Protein AF-A0A397WBB1-F1 (afdb_monomer_lite)

Organism: NCBI:txid44941

pLDDT: mean 72.16, std 17.57, range [32.53, 93.38]

Sequence (222 aa):
MFNESMTILRDIKNLVTQELIPDDKKSIFTGSSGMNSFNDNVEGTLTLENPNELLSTLKMILCFLKYTSGGDYNMLITEYITQWMKLSVLKENNSSYKLLLKAGLQLKHVVALYELIEEQVADVVNNYIPTKKLFAEKSPLSTFLVDNDSLECWPDNVSKEIIIDKFPKSLYISHAFATYKLIKKKIEKIQTAKQEVQNKKIKASQPTKKIKRHLNLNLNKT

Foldseek 3Di:
DPPVVVVLLVQLVVQAAADAQDPVLVCLAPDPPDDDDDDDPDD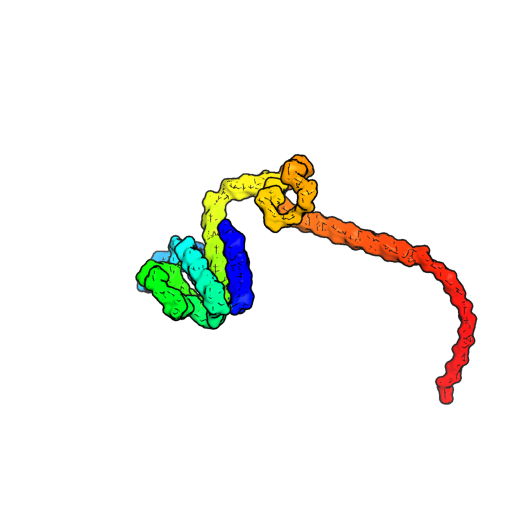DSLHCPDLPLLLVVLVVLSVVCSVVSHDHQQAQSLNCCVPRVVDCVCVVDNSNSVSSVVSRHGNNHSSNVNVSSVVVVVVVVVVVPPPVVVVQQLFAVLVVVLPDPVVPPDPPPDDSVNSVVVPDRNHGPVCVVVVVVVVVVVVVVVVVVVVVVVVVVVVVPDDDDDDDDDDDDDDDDD

Radius of gyration: 30.46 Å; chains: 1; bounding box: 74×97×62 Å

Secondary structure (DSSP, 8-state):
-HHHHHHHHHHHHHHS---PPPHHHHHHHH-----------SS-----S-HHHHHHHHHHHHHHHHHTT---TTSBHHHHIIIII--HHHHTT-HHHHHHHHHT-BGGGHHHHHHHHHHHHHHHHHHH-HHHHHHHHTSBHHHHHHH-GGG--S-TTS-HHHHHHHS-TT-BGGGHHHHHHHHH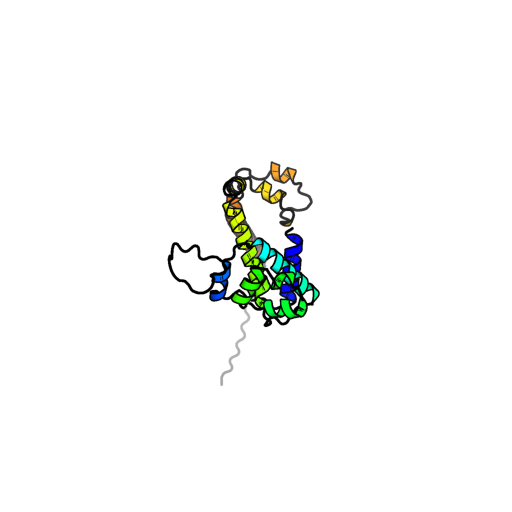HHHHHHHHHHHHHHHHHHHTS-----------------

Structure (mmCIF, N/CA/C/O backbone):
data_AF-A0A397WBB1-F1
#
_entry.id   AF-A0A397WBB1-F1
#
loop_
_atom_site.group_PDB
_atom_site.id
_atom_site.type_symbol
_atom_site.label_atom_id
_atom_site.label_alt_id
_atom_site.label_comp_id
_atom_site.label_asym_id
_atom_site.label_entity_id
_atom_site.label_seq_id
_atom_site.pdbx_PDB_ins_code
_atom_site.Cartn_x
_atom_site.Cartn_y
_atom_site.Cartn_z
_atom_site.occupancy
_atom_site.B_iso_or_equiv
_atom_site.auth_seq_id
_atom_site.auth_comp_id
_atom_site.auth_asym_id
_atom_site.auth_atom_id
_atom_site.pdbx_PDB_model_num
ATOM 1 N N . MET A 1 1 ? 11.937 0.917 4.920 1.00 39.09 1 MET A N 1
ATOM 2 C CA . MET A 1 1 ? 10.677 1.545 5.382 1.00 39.09 1 MET A CA 1
ATOM 3 C C . MET A 1 1 ? 9.412 0.863 4.855 1.00 39.09 1 MET A C 1
ATOM 5 O O . MET A 1 1 ? 8.437 0.862 5.585 1.00 39.09 1 MET A O 1
ATOM 9 N N . PHE A 1 2 ? 9.408 0.248 3.663 1.00 39.84 2 PHE A N 1
ATOM 10 C CA . PHE A 1 2 ? 8.199 -0.361 3.069 1.00 39.84 2 PHE A CA 1
ATOM 11 C C . PHE A 1 2 ? 7.791 -1.747 3.616 1.00 39.84 2 PHE A C 1
ATOM 13 O O . PHE A 1 2 ? 6.657 -2.170 3.419 1.00 39.84 2 PHE A O 1
ATOM 20 N N . ASN A 1 3 ? 8.684 -2.471 4.303 1.00 42.00 3 ASN A N 1
ATOM 21 C CA . ASN A 1 3 ? 8.380 -3.838 4.751 1.00 42.00 3 ASN A CA 1
ATOM 22 C C . ASN A 1 3 ? 7.409 -3.872 5.950 1.00 42.00 3 ASN A C 1
ATOM 24 O O . ASN A 1 3 ? 6.543 -4.739 6.028 1.00 42.00 3 ASN A O 1
ATOM 28 N N . GLU A 1 4 ? 7.496 -2.899 6.864 1.00 49.19 4 GLU A N 1
ATOM 29 C CA . GLU A 1 4 ? 6.597 -2.846 8.025 1.00 49.19 4 GLU A CA 1
ATOM 30 C C . GLU A 1 4 ? 5.176 -2.397 7.649 1.00 49.19 4 GLU A C 1
ATOM 32 O O . GLU A 1 4 ? 4.213 -2.948 8.184 1.00 49.19 4 GLU A O 1
ATOM 37 N N . SER A 1 5 ? 5.019 -1.492 6.670 1.00 56.72 5 SER A N 1
ATOM 38 C CA . SER A 1 5 ? 3.698 -1.034 6.204 1.00 56.72 5 SER A CA 1
ATOM 39 C C . SER A 1 5 ? 2.906 -2.137 5.484 1.00 56.72 5 SER A C 1
ATOM 41 O O . SER A 1 5 ? 1.703 -2.273 5.693 1.00 56.72 5 SER A O 1
ATOM 43 N N . MET A 1 6 ? 3.565 -2.996 4.701 1.00 58.19 6 MET A N 1
ATOM 44 C CA . MET A 1 6 ? 2.901 -4.119 4.020 1.00 58.19 6 MET A CA 1
ATOM 45 C C . MET A 1 6 ? 2.334 -5.150 5.006 1.00 58.19 6 MET A C 1
ATOM 47 O O . MET A 1 6 ? 1.244 -5.685 4.792 1.00 58.19 6 MET A O 1
ATOM 51 N N . THR A 1 7 ? 3.045 -5.411 6.109 1.00 69.50 7 THR A N 1
ATOM 52 C CA . THR A 1 7 ? 2.580 -6.360 7.135 1.00 69.50 7 THR A CA 1
ATOM 53 C C . THR A 1 7 ? 1.406 -5.803 7.933 1.00 69.50 7 THR A C 1
ATOM 55 O O . THR A 1 7 ? 0.384 -6.474 8.049 1.00 69.50 7 THR A O 1
ATOM 58 N N . ILE A 1 8 ? 1.490 -4.554 8.402 1.00 76.06 8 ILE A N 1
ATOM 59 C CA . ILE A 1 8 ? 0.422 -3.940 9.198 1.00 76.06 8 ILE A CA 1
ATOM 60 C C . ILE A 1 8 ? -0.870 -3.746 8.397 1.00 76.06 8 ILE A C 1
ATOM 62 O O . ILE A 1 8 ? -1.947 -4.015 8.921 1.00 76.06 8 ILE A O 1
ATOM 66 N N . LEU A 1 9 ? -0.785 -3.358 7.119 1.00 79.31 9 LEU A N 1
ATOM 67 C CA . LEU A 1 9 ? -1.970 -3.221 6.269 1.00 79.31 9 LEU A CA 1
ATOM 68 C C . LEU A 1 9 ? -2.628 -4.575 6.003 1.00 79.31 9 LEU A C 1
ATOM 70 O O . LEU A 1 9 ? -3.853 -4.668 6.030 1.00 79.31 9 LEU A O 1
ATOM 74 N N . ARG A 1 10 ? -1.836 -5.632 5.780 1.00 78.44 10 ARG A N 1
ATOM 75 C CA . ARG A 1 10 ? -2.364 -6.992 5.611 1.00 78.44 10 ARG A CA 1
ATOM 76 C C . ARG A 1 10 ? -3.058 -7.479 6.879 1.00 78.44 10 ARG A C 1
ATOM 78 O O . ARG A 1 10 ? -4.154 -8.021 6.793 1.00 78.44 10 ARG A O 1
ATOM 85 N N . ASP A 1 11 ? -2.443 -7.257 8.035 1.00 80.44 11 ASP A N 1
ATOM 86 C CA . ASP A 1 11 ? -3.013 -7.644 9.324 1.00 80.44 11 ASP A CA 1
ATOM 87 C C . ASP A 1 11 ? -4.341 -6.912 9.569 1.00 80.44 11 ASP A C 1
ATOM 89 O O . ASP A 1 11 ? -5.333 -7.538 9.923 1.00 80.44 11 ASP A O 1
ATOM 93 N N . ILE A 1 12 ? -4.412 -5.610 9.279 1.00 80.94 12 ILE A N 1
ATOM 94 C CA . ILE A 1 12 ? -5.645 -4.823 9.432 1.00 80.94 12 ILE A CA 1
ATOM 95 C C . ILE A 1 12 ? -6.726 -5.251 8.437 1.00 80.94 12 ILE A C 1
ATOM 97 O O . ILE A 1 12 ? -7.880 -5.368 8.836 1.00 80.94 12 ILE A O 1
ATOM 101 N N . LYS A 1 13 ? -6.372 -5.550 7.177 1.00 82.00 13 LYS A N 1
ATOM 102 C CA . LYS A 1 13 ? -7.312 -6.100 6.179 1.00 82.00 13 LYS A CA 1
ATOM 103 C C . LYS A 1 13 ? -7.932 -7.427 6.641 1.00 82.00 13 LYS A C 1
ATOM 105 O O . LYS A 1 13 ? -9.058 -7.724 6.258 1.00 82.00 13 LYS A O 1
ATOM 110 N N . ASN A 1 14 ? -7.226 -8.196 7.473 1.00 81.38 14 ASN A N 1
ATOM 111 C CA . ASN A 1 14 ? -7.751 -9.421 8.079 1.00 81.38 14 ASN A CA 1
ATOM 112 C C . ASN A 1 14 ? -8.598 -9.160 9.340 1.00 81.38 14 ASN A C 1
ATOM 114 O O . ASN A 1 14 ? -9.453 -9.979 9.663 1.00 81.38 14 ASN A O 1
ATOM 118 N N . LEU A 1 15 ? -8.357 -8.057 10.058 1.00 81.38 15 LEU A N 1
ATOM 119 C CA . LEU A 1 15 ? -9.046 -7.709 11.310 1.00 81.38 15 LEU A CA 1
ATOM 120 C C . LEU A 1 15 ? -10.340 -6.910 11.091 1.00 81.38 15 LEU A C 1
ATOM 122 O O . LEU A 1 15 ? -11.294 -7.067 11.845 1.00 81.38 15 LEU A O 1
ATOM 126 N N . VAL A 1 16 ? -10.374 -6.033 10.085 1.00 80.12 16 VAL A N 1
ATOM 127 C CA . VAL A 1 16 ? -11.476 -5.096 9.824 1.00 80.12 16 VAL A CA 1
ATOM 128 C C . VAL A 1 16 ? -11.767 -5.078 8.327 1.00 80.12 16 VAL A C 1
ATOM 130 O O . VAL A 1 16 ? -10.883 -4.740 7.539 1.00 80.12 16 VAL A O 1
ATOM 133 N N . THR A 1 17 ? -13.009 -5.371 7.930 1.00 83.88 17 THR A N 1
ATOM 134 C CA . THR A 1 17 ? -13.447 -5.297 6.526 1.00 83.88 17 THR A CA 1
ATOM 135 C C . THR A 1 17 ? -13.161 -3.912 5.952 1.00 83.88 17 THR A C 1
ATOM 137 O O . THR A 1 17 ? -13.637 -2.912 6.490 1.00 83.88 17 THR A O 1
ATOM 140 N N . GLN A 1 18 ? -12.374 -3.856 4.875 1.00 86.75 18 GLN A N 1
ATOM 141 C CA . GLN A 1 18 ? -12.002 -2.602 4.220 1.00 86.75 18 GLN A CA 1
ATOM 142 C C . GLN A 1 18 ? -12.847 -2.346 2.968 1.00 86.75 18 GLN A C 1
ATOM 144 O O . GLN A 1 18 ? -13.086 -3.253 2.172 1.00 86.75 18 GLN A O 1
ATOM 149 N N . GLU A 1 19 ? -13.241 -1.092 2.776 1.00 85.00 19 GLU A N 1
ATOM 150 C CA . GLU A 1 19 ? -13.989 -0.572 1.634 1.00 85.00 19 GLU A CA 1
ATOM 151 C C . GLU A 1 19 ? -13.259 0.631 1.019 1.00 85.00 19 GLU A C 1
ATOM 153 O O . GLU A 1 19 ? -12.474 1.326 1.671 1.00 85.00 19 GLU A O 1
ATOM 158 N N . LEU A 1 20 ? -13.526 0.888 -0.263 1.00 84.44 20 LEU A N 1
ATOM 159 C CA . LEU A 1 20 ? -13.008 2.068 -0.951 1.00 84.44 20 LEU A CA 1
ATOM 160 C C . LEU A 1 20 ? -13.642 3.343 -0.386 1.00 84.44 20 LEU A C 1
ATOM 162 O O . LEU A 1 20 ? -14.802 3.350 0.018 1.00 84.44 20 LEU A O 1
ATOM 166 N N . ILE A 1 21 ? -12.892 4.444 -0.411 1.00 84.75 21 ILE A N 1
ATOM 167 C CA . ILE A 1 21 ? -13.423 5.756 -0.029 1.00 84.75 21 ILE A CA 1
ATOM 168 C C . ILE A 1 21 ? -14.512 6.171 -1.036 1.00 84.75 21 ILE A C 1
ATOM 170 O O . ILE A 1 21 ? -14.258 6.097 -2.243 1.00 84.75 21 ILE A O 1
ATOM 174 N N . PRO A 1 22 ? -15.680 6.648 -0.574 1.00 83.94 22 PRO A N 1
ATOM 175 C CA . PRO A 1 22 ? -16.689 7.260 -1.434 1.00 83.94 22 PRO A CA 1
ATOM 176 C C . PRO A 1 22 ? -16.136 8.460 -2.223 1.00 83.94 22 PRO A C 1
ATOM 178 O O . PRO A 1 22 ? -15.365 9.262 -1.688 1.00 83.94 22 PRO A O 1
ATOM 181 N N . ASP A 1 23 ? -16.506 8.594 -3.498 1.00 77.25 23 ASP A N 1
ATOM 182 C CA . ASP A 1 23 ? -15.923 9.606 -4.394 1.00 77.25 23 ASP A CA 1
ATOM 183 C C . ASP A 1 23 ? -16.228 11.049 -3.958 1.00 77.25 23 ASP A C 1
ATOM 185 O O . ASP A 1 23 ? -15.385 11.934 -4.112 1.00 77.25 23 ASP A O 1
ATOM 189 N N . ASP A 1 24 ? -17.377 11.275 -3.318 1.00 77.69 24 ASP A N 1
ATOM 190 C CA . ASP A 1 24 ? -17.755 12.549 -2.700 1.00 77.69 24 ASP A CA 1
ATOM 191 C C . ASP A 1 24 ? -16.756 12.982 -1.613 1.00 77.69 24 ASP A C 1
ATOM 193 O O . ASP A 1 24 ? -16.418 14.164 -1.509 1.00 77.69 24 ASP A O 1
ATOM 197 N N . LYS A 1 25 ? -16.200 12.021 -0.865 1.00 82.25 25 LYS A N 1
ATOM 198 C CA . LYS A 1 25 ? -15.253 12.264 0.236 1.00 82.25 25 LYS A CA 1
ATOM 199 C C . LYS A 1 25 ? -13.797 12.340 -0.215 1.00 82.25 25 LYS A C 1
ATOM 201 O O . LYS A 1 25 ? -12.990 12.979 0.459 1.00 82.25 25 LYS A O 1
ATOM 206 N N . LYS A 1 26 ? -13.441 11.725 -1.349 1.00 77.38 26 LYS A N 1
ATOM 207 C CA . LYS A 1 26 ? -12.075 11.782 -1.909 1.00 77.38 26 LYS A CA 1
ATOM 208 C C . LYS A 1 26 ? -11.649 13.201 -2.272 1.00 77.38 26 LYS A C 1
ATOM 210 O O . LYS A 1 26 ? -10.489 13.550 -2.068 1.00 77.38 26 LYS A O 1
ATOM 215 N N . SER A 1 27 ? -12.592 14.019 -2.741 1.00 74.31 27 SER A N 1
ATOM 216 C CA . SER A 1 27 ? -12.362 15.410 -3.161 1.00 74.31 27 SER A CA 1
ATOM 217 C C . SER A 1 27 ? -11.683 16.280 -2.089 1.00 74.31 27 SER A C 1
ATOM 219 O O . SER A 1 27 ? -10.929 17.196 -2.417 1.00 74.31 27 SER A O 1
ATOM 221 N N . ILE A 1 28 ? -11.896 15.951 -0.809 1.00 77.62 28 ILE A N 1
ATOM 222 C CA . ILE A 1 28 ? -11.298 16.627 0.351 1.00 77.62 28 ILE A CA 1
ATOM 223 C C . ILE A 1 28 ? -9.781 16.380 0.423 1.00 77.62 28 ILE A C 1
ATOM 225 O O . ILE A 1 28 ? -9.032 17.252 0.856 1.00 77.62 28 ILE A O 1
ATOM 229 N N . PHE A 1 29 ? -9.319 15.207 -0.019 1.00 75.69 29 PHE A N 1
ATOM 230 C CA . PHE A 1 29 ? -7.928 14.759 0.108 1.00 75.69 29 PHE A CA 1
ATOM 231 C C . PHE A 1 29 ? -7.122 14.890 -1.187 1.00 75.69 29 PHE A C 1
ATOM 233 O O . PHE A 1 29 ? -5.894 14.954 -1.143 1.00 75.69 29 PHE A O 1
ATOM 240 N N . THR A 1 30 ? -7.787 14.936 -2.344 1.00 67.44 30 THR A N 1
ATOM 241 C CA . THR A 1 30 ? -7.098 14.985 -3.640 1.00 67.44 30 THR A CA 1
ATOM 242 C C . THR A 1 30 ? -6.711 16.391 -4.085 1.00 67.44 30 THR A C 1
ATOM 244 O O . THR A 1 30 ? -5.916 16.515 -5.006 1.00 67.44 30 THR A O 1
ATOM 247 N N . GLY A 1 31 ? -7.215 17.437 -3.416 1.00 58.72 31 GLY A N 1
ATOM 248 C CA . GLY A 1 31 ? -6.952 18.831 -3.764 1.00 58.72 31 GLY A CA 1
ATOM 249 C C . GLY A 1 31 ? -7.527 19.174 -5.137 1.00 58.72 31 GLY A C 1
ATOM 250 O O . GLY A 1 31 ? -6.986 18.796 -6.172 1.00 58.72 31 GLY A O 1
ATOM 251 N N . SER A 1 32 ? -8.622 19.930 -5.183 1.00 47.09 32 SER A N 1
ATOM 252 C CA . SER A 1 32 ? -9.002 20.572 -6.443 1.00 47.09 32 SER A CA 1
ATOM 253 C C . SER A 1 32 ? -7.926 21.598 -6.799 1.00 47.09 32 SER A C 1
ATOM 255 O O . SER A 1 32 ? -7.965 22.735 -6.339 1.00 47.09 32 SER A O 1
ATOM 257 N N . SER A 1 33 ? -6.962 21.201 -7.632 1.00 42.09 33 SER A N 1
ATOM 258 C CA . SER A 1 33 ? -6.224 22.124 -8.491 1.00 42.09 33 SER A CA 1
ATOM 259 C C . SER A 1 33 ? -7.207 22.608 -9.563 1.00 42.09 33 SER A C 1
ATOM 261 O O . SER A 1 33 ? -7.236 22.134 -10.694 1.00 42.09 33 SER A O 1
ATOM 263 N N . GLY A 1 34 ? -8.128 23.470 -9.135 1.00 37.25 34 GLY A N 1
ATOM 264 C CA . GLY A 1 34 ? -9.115 24.150 -9.954 1.00 37.25 34 GLY A CA 1
ATOM 265 C C . GLY A 1 34 ? -8.828 25.639 -9.875 1.00 37.25 34 GLY A C 1
ATO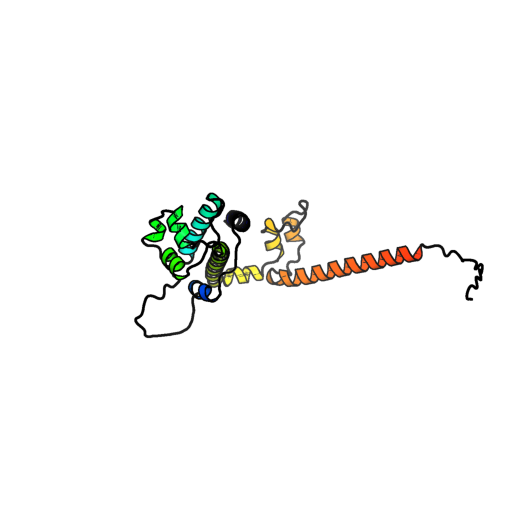M 266 O O . GLY A 1 34 ? -8.949 26.254 -8.822 1.00 37.25 34 GLY A O 1
ATOM 267 N N . MET A 1 35 ? -8.376 26.181 -10.993 1.00 35.28 35 MET A N 1
ATOM 268 C CA . MET A 1 35 ? -8.114 27.589 -11.251 1.00 35.28 35 MET A CA 1
ATOM 269 C C . MET A 1 35 ? -9.218 28.515 -10.693 1.00 35.28 35 MET A C 1
ATOM 271 O O . MET A 1 35 ? -10.387 28.301 -10.979 1.00 35.28 35 MET A O 1
ATOM 275 N N . ASN A 1 36 ? -8.804 29.551 -9.951 1.00 42.22 36 ASN A N 1
ATOM 276 C CA . ASN A 1 36 ? -9.518 30.786 -9.590 1.00 42.22 36 ASN A CA 1
ATOM 277 C C . ASN A 1 36 ? -10.982 30.685 -9.110 1.00 42.22 36 ASN A C 1
ATOM 279 O O . ASN A 1 36 ? -11.899 30.557 -9.914 1.00 42.22 36 ASN A O 1
ATOM 283 N N . SER A 1 37 ? -11.224 31.016 -7.838 1.00 33.81 37 SER A N 1
ATOM 284 C CA . SER A 1 37 ? -12.436 31.762 -7.477 1.00 33.81 37 SER A CA 1
ATOM 285 C C . SER A 1 37 ? -12.124 32.757 -6.362 1.00 33.81 37 SER A C 1
ATOM 287 O O . SER A 1 37 ? -12.011 32.403 -5.191 1.00 33.81 37 SER A O 1
ATOM 289 N N . PHE A 1 38 ? -11.933 34.015 -6.761 1.00 40.97 38 PHE A N 1
ATOM 290 C CA . PHE A 1 38 ? -12.041 35.154 -5.860 1.00 40.97 38 PHE A CA 1
ATOM 291 C C . PHE A 1 38 ? -13.495 35.248 -5.379 1.00 40.97 38 PHE A C 1
ATOM 293 O O . PHE A 1 38 ? -14.413 35.138 -6.189 1.00 40.97 38 PHE A O 1
ATOM 300 N N . ASN A 1 39 ? -13.646 35.514 -4.080 1.00 42.81 39 ASN A N 1
ATOM 301 C CA . ASN A 1 39 ? -14.877 35.798 -3.335 1.00 42.81 39 ASN A CA 1
ATOM 302 C C . ASN A 1 39 ? -15.760 34.581 -3.009 1.00 42.81 39 ASN A C 1
ATOM 304 O O . ASN A 1 39 ? -16.566 34.170 -3.832 1.00 42.81 39 ASN A O 1
ATOM 308 N N . ASP A 1 40 ? -15.684 34.087 -1.767 1.00 32.53 40 ASP A N 1
ATOM 309 C CA . ASP A 1 40 ? -16.796 34.253 -0.818 1.00 32.53 40 ASP A CA 1
ATOM 310 C C . ASP A 1 40 ? -16.343 33.976 0.630 1.00 32.53 40 ASP A C 1
ATOM 312 O O . ASP A 1 40 ? -15.551 33.070 0.897 1.00 32.53 40 ASP A O 1
ATOM 316 N N . ASN A 1 41 ? -16.825 34.784 1.570 1.00 44.06 41 ASN A N 1
ATOM 317 C CA . ASN A 1 41 ? -16.544 34.666 2.999 1.00 44.06 41 ASN A CA 1
ATOM 318 C C . ASN A 1 41 ? -17.493 33.640 3.635 1.00 44.06 41 ASN A C 1
ATOM 320 O O . ASN A 1 41 ? -18.456 34.043 4.278 1.00 44.06 41 ASN A O 1
ATOM 324 N N . VAL A 1 42 ? -17.240 32.332 3.504 1.00 42.19 42 VAL A N 1
ATOM 325 C CA . VAL A 1 42 ? -17.948 31.304 4.295 1.00 42.19 42 VAL A CA 1
ATOM 326 C C . VAL A 1 42 ? -17.024 30.110 4.580 1.00 42.19 42 VAL A C 1
ATOM 328 O O . VAL A 1 42 ? -16.629 29.382 3.679 1.00 42.19 42 VAL A O 1
ATOM 331 N N . GLU A 1 43 ? -16.673 29.949 5.858 1.00 41.22 43 GLU A N 1
ATOM 332 C CA . GLU A 1 43 ? -16.157 28.738 6.520 1.00 41.22 43 GLU A CA 1
ATOM 333 C C . GLU A 1 43 ? -15.088 27.896 5.781 1.00 41.22 43 GLU A C 1
ATOM 335 O O . GLU A 1 43 ? -15.362 26.883 5.143 1.00 41.22 43 GLU A O 1
ATOM 340 N N . GLY A 1 44 ? -13.829 28.310 5.972 1.00 44.47 44 GLY A N 1
ATOM 341 C CA . GLY A 1 44 ? -12.591 27.524 5.878 1.00 44.47 44 GLY A CA 1
ATOM 342 C C . GLY A 1 44 ? -12.607 26.261 5.011 1.00 44.47 44 GLY A C 1
ATOM 343 O O . GLY A 1 44 ? -12.834 25.143 5.490 1.00 44.47 44 GLY A O 1
ATOM 344 N N . THR A 1 45 ? -12.224 26.401 3.746 1.00 47.06 45 THR A N 1
ATOM 345 C CA . THR A 1 45 ? -11.759 25.286 2.918 1.00 47.06 45 THR A CA 1
ATOM 346 C C . THR A 1 45 ? -10.496 24.694 3.557 1.00 47.06 45 THR A C 1
ATOM 348 O O . THR A 1 45 ? -9.390 25.153 3.310 1.00 47.06 45 THR A O 1
ATOM 351 N N . LEU A 1 46 ? -10.656 23.695 4.435 1.00 55.53 46 LEU A N 1
ATOM 352 C CA . LEU A 1 46 ? -9.540 22.915 4.981 1.00 55.53 46 LEU A CA 1
ATOM 353 C C . LEU A 1 46 ? -8.890 22.140 3.830 1.00 55.53 46 LEU A C 1
ATOM 355 O O . LEU A 1 46 ? -9.425 21.127 3.380 1.00 55.53 46 LEU A O 1
ATOM 359 N N . THR A 1 47 ? -7.782 22.661 3.321 1.00 58.06 47 THR A N 1
ATOM 360 C CA . THR A 1 47 ? -6.933 22.027 2.317 1.00 58.06 47 THR A CA 1
ATOM 361 C C . THR A 1 47 ? -5.963 21.059 2.997 1.00 58.06 47 THR A C 1
ATOM 363 O O . THR A 1 47 ? -5.612 21.210 4.170 1.00 58.06 47 THR A O 1
ATOM 366 N N . LEU A 1 48 ? -5.526 20.029 2.270 1.00 68.12 48 LEU A N 1
ATOM 367 C CA . LEU A 1 48 ? -4.466 19.127 2.721 1.00 68.12 48 LEU A CA 1
ATOM 368 C C . LEU A 1 48 ? -3.110 19.845 2.610 1.00 68.12 48 LEU A C 1
ATOM 370 O O . LEU A 1 48 ? -2.367 19.642 1.656 1.00 68.12 48 LEU A O 1
ATOM 374 N N . GLU A 1 49 ? -2.805 20.725 3.563 1.00 65.56 49 GLU A N 1
ATOM 375 C CA . GLU A 1 49 ? -1.567 21.521 3.546 1.00 65.56 49 GLU A CA 1
ATOM 376 C C . GLU A 1 49 ? -0.321 20.674 3.845 1.00 65.56 49 GLU A C 1
ATOM 378 O O . GLU A 1 49 ? 0.766 20.964 3.348 1.00 65.56 49 GLU A O 1
ATOM 383 N N . ASN A 1 50 ? -0.475 19.601 4.631 1.00 74.31 50 ASN A N 1
ATOM 384 C CA . ASN A 1 50 ? 0.628 18.736 5.038 1.00 74.31 50 ASN A CA 1
ATOM 385 C C . ASN A 1 50 ? 0.251 17.241 4.980 1.00 74.31 50 ASN A C 1
ATOM 387 O O . ASN A 1 50 ? -0.159 16.656 5.988 1.00 74.31 50 ASN A O 1
ATOM 391 N N . PRO A 1 51 ? 0.416 16.575 3.822 1.00 78.94 51 PRO A N 1
ATOM 392 C CA . PRO A 1 51 ? 0.097 15.154 3.685 1.00 78.94 51 PRO A CA 1
ATOM 393 C C . PRO A 1 51 ? 0.992 14.252 4.547 1.00 78.94 51 PRO A C 1
ATOM 395 O O . PRO A 1 51 ? 0.559 13.173 4.938 1.00 78.94 51 PRO A O 1
ATOM 398 N N . ASN A 1 52 ? 2.203 14.691 4.911 1.00 80.88 52 ASN A N 1
ATOM 399 C CA . ASN A 1 52 ? 3.115 13.918 5.764 1.00 80.88 52 ASN A CA 1
ATOM 400 C C . ASN A 1 52 ? 2.642 13.853 7.224 1.00 80.88 52 ASN A C 1
ATOM 402 O O . ASN A 1 52 ? 2.829 12.836 7.898 1.00 80.88 52 ASN A O 1
ATOM 406 N N . GLU A 1 53 ? 2.020 14.924 7.720 1.00 83.25 53 GLU A N 1
ATOM 407 C CA . GLU A 1 53 ? 1.417 14.960 9.055 1.00 83.25 53 GLU A CA 1
ATOM 408 C C . GLU A 1 53 ? 0.192 14.043 9.128 1.00 83.25 53 GLU A C 1
ATOM 410 O O . GLU A 1 53 ? 0.080 13.222 10.048 1.00 83.25 53 GLU A O 1
ATOM 415 N N . LEU A 1 54 ? -0.669 14.100 8.107 1.00 86.12 54 LEU A N 1
ATOM 416 C CA . LEU A 1 54 ? -1.804 13.188 7.986 1.00 86.12 54 LEU A CA 1
ATOM 417 C C . LEU A 1 54 ? -1.328 11.740 7.852 1.00 86.12 54 LEU A C 1
ATOM 419 O O . LEU A 1 54 ? -1.838 10.864 8.546 1.00 86.12 54 LEU A O 1
ATOM 423 N N . LEU A 1 55 ? -0.304 11.484 7.036 1.00 86.31 55 LEU A N 1
ATOM 424 C CA . LEU A 1 55 ? 0.278 10.154 6.886 1.00 86.31 55 LEU A CA 1
ATOM 425 C C . LEU A 1 55 ? 0.816 9.617 8.218 1.00 86.31 55 LEU A C 1
ATOM 427 O O . LEU A 1 55 ? 0.579 8.462 8.563 1.00 86.31 55 LEU A O 1
ATOM 431 N N . SER A 1 56 ? 1.498 10.456 8.999 1.00 86.12 56 SER A N 1
ATOM 432 C CA . SER A 1 56 ? 2.003 10.086 10.328 1.00 86.12 56 SER A CA 1
ATOM 433 C C . SER A 1 56 ? 0.862 9.780 11.301 1.00 86.12 56 SER A C 1
ATOM 435 O O . SER A 1 56 ? 0.918 8.794 12.038 1.00 86.12 56 SER A O 1
ATOM 437 N N . THR A 1 57 ? -0.210 10.570 11.247 1.00 86.94 57 THR A N 1
ATOM 438 C CA . THR A 1 57 ? -1.434 10.340 12.023 1.00 86.94 57 THR A CA 1
ATOM 439 C C . THR A 1 57 ? -2.085 9.007 11.648 1.00 86.94 57 THR A C 1
ATOM 441 O O . THR A 1 57 ? -2.423 8.215 12.525 1.00 86.94 57 THR A O 1
ATOM 444 N N . LEU A 1 58 ? -2.197 8.707 10.351 1.00 88.25 58 LEU A N 1
ATOM 445 C CA . LEU A 1 58 ? -2.755 7.448 9.858 1.00 88.25 58 LEU A CA 1
ATOM 446 C C . LEU A 1 58 ? -1.902 6.248 10.270 1.00 88.25 58 LEU A C 1
ATOM 448 O O . LEU A 1 58 ? -2.457 5.258 10.737 1.00 88.25 58 LEU A O 1
ATOM 452 N N . LYS A 1 59 ? -0.568 6.339 10.194 1.00 86.56 59 LYS A N 1
ATOM 453 C CA . LYS A 1 59 ? 0.332 5.286 10.704 1.00 86.56 59 LYS A CA 1
ATOM 454 C C . LYS A 1 59 ? 0.060 4.989 12.168 1.00 86.56 59 LYS A C 1
ATOM 456 O O . LYS A 1 59 ? -0.047 3.828 12.551 1.00 86.56 59 LYS A O 1
ATOM 461 N N . MET A 1 60 ? -0.099 6.036 12.970 1.00 84.56 60 MET A N 1
ATOM 462 C CA . MET A 1 60 ? -0.419 5.887 14.378 1.00 84.56 60 MET A CA 1
ATOM 463 C C . MET A 1 60 ? -1.763 5.166 14.557 1.00 84.56 60 MET A C 1
ATOM 465 O O . MET A 1 60 ? -1.823 4.165 15.263 1.00 84.56 60 MET A O 1
ATOM 469 N N . ILE A 1 61 ? -2.818 5.597 13.858 1.00 86.81 61 ILE A N 1
ATOM 470 C CA . ILE A 1 61 ? -4.148 4.962 13.905 1.00 86.81 61 ILE A CA 1
ATOM 471 C C . ILE A 1 61 ? -4.080 3.479 13.513 1.00 86.81 61 ILE A C 1
ATOM 473 O O . ILE A 1 61 ? -4.633 2.642 14.224 1.00 86.81 61 ILE A O 1
ATOM 477 N N . LEU A 1 62 ? -3.371 3.140 12.432 1.00 87.12 62 LEU A N 1
ATOM 478 C CA . LEU A 1 62 ? -3.179 1.758 11.979 1.00 87.12 62 LEU A CA 1
ATOM 479 C C . LEU A 1 62 ? -2.449 0.913 13.038 1.00 87.12 62 LEU A C 1
ATOM 481 O O . LEU A 1 62 ? -2.877 -0.200 13.337 1.00 87.12 62 LEU A O 1
ATOM 485 N N . CYS A 1 63 ? -1.400 1.449 13.669 1.00 83.62 63 CYS A N 1
ATOM 486 C CA . CYS A 1 63 ? -0.719 0.786 14.787 1.00 83.62 63 CYS A CA 1
ATOM 487 C C . CYS A 1 63 ? -1.674 0.479 15.943 1.00 83.62 63 CYS A C 1
ATOM 489 O O . CYS A 1 63 ? -1.685 -0.645 16.445 1.00 83.62 63 CYS A O 1
ATOM 491 N N . PHE A 1 64 ? -2.513 1.440 16.332 1.00 83.75 64 PHE A N 1
ATOM 492 C CA . PHE A 1 64 ? -3.493 1.221 17.392 1.00 83.75 64 PHE A CA 1
ATOM 493 C C . PHE A 1 64 ? -4.578 0.225 16.985 1.00 83.75 64 PHE A C 1
ATOM 495 O O . PHE A 1 64 ? -4.932 -0.609 17.802 1.00 83.75 64 PHE A O 1
ATOM 502 N N . LEU A 1 65 ? -5.075 0.265 15.747 1.00 86.06 65 LEU A N 1
ATOM 503 C CA . LEU A 1 65 ? -6.044 -0.710 15.223 1.00 86.06 65 LEU A CA 1
ATOM 504 C C . LEU A 1 65 ? -5.509 -2.141 15.264 1.00 86.06 65 LEU A C 1
ATOM 506 O O . LEU A 1 65 ? -6.224 -3.067 15.643 1.00 86.06 65 LEU A O 1
ATOM 510 N N . LYS A 1 66 ? -4.237 -2.321 14.897 1.00 83.25 66 LYS A N 1
ATOM 511 C CA . LYS A 1 66 ? -3.562 -3.612 15.029 1.00 83.25 66 LYS A CA 1
ATOM 512 C C . LYS A 1 66 ? -3.464 -4.032 16.498 1.00 83.25 66 LYS A C 1
ATOM 514 O O . LYS A 1 66 ? -3.708 -5.192 16.811 1.00 83.25 66 LYS A O 1
ATOM 519 N N . TYR A 1 67 ? -3.131 -3.104 17.395 1.00 79.62 67 TYR A N 1
ATOM 520 C CA . TYR A 1 67 ? -2.986 -3.388 18.824 1.00 79.62 67 TYR A CA 1
ATOM 521 C C . TYR A 1 67 ? -4.315 -3.727 19.514 1.00 79.62 67 TYR A C 1
ATOM 523 O O . TYR A 1 67 ? -4.372 -4.641 20.331 1.00 79.62 67 TYR A O 1
ATOM 531 N N . THR A 1 68 ? -5.401 -3.043 19.159 1.00 78.81 68 THR A N 1
ATOM 532 C CA . THR A 1 68 ? -6.741 -3.289 19.712 1.00 78.81 68 THR A CA 1
ATOM 533 C C . THR A 1 68 ? -7.421 -4.523 19.112 1.00 78.81 68 THR A C 1
ATOM 535 O O . THR A 1 68 ? -8.538 -4.841 19.503 1.00 78.81 68 THR A O 1
ATOM 538 N N . SER A 1 69 ? -6.733 -5.266 18.230 1.00 68.75 69 SER A N 1
ATOM 539 C CA . SER A 1 69 ? -7.267 -6.426 17.495 1.00 68.75 69 SER A CA 1
ATOM 540 C C . SER A 1 69 ? -8.491 -6.091 16.633 1.00 68.75 69 SER A C 1
ATOM 542 O O . SER A 1 69 ? -9.346 -6.942 16.398 1.00 68.75 69 SER A O 1
ATOM 544 N N . GLY A 1 70 ? -8.546 -4.859 16.124 1.00 66.88 70 GLY A N 1
ATOM 545 C CA . GLY A 1 70 ? -9.665 -4.338 15.347 1.00 66.88 70 GLY A CA 1
ATOM 546 C C . GLY A 1 70 ? -10.660 -3.530 16.183 1.00 66.88 70 GLY A C 1
ATOM 547 O O . GLY A 1 70 ? -10.798 -3.699 17.391 1.00 66.88 70 GLY A O 1
ATOM 548 N N . GLY A 1 71 ? -11.352 -2.613 15.510 1.00 73.25 71 GLY A N 1
ATOM 549 C CA . GLY A 1 71 ? -12.491 -1.869 16.046 1.00 73.25 71 GLY A CA 1
ATOM 550 C C . GLY A 1 71 ? -13.743 -2.146 15.218 1.00 73.25 71 GLY A C 1
ATOM 551 O O . GLY A 1 71 ? -13.674 -2.821 14.189 1.00 73.25 71 GLY A O 1
ATOM 552 N N . ASP A 1 72 ? -14.887 -1.605 15.637 1.00 82.69 72 ASP A N 1
ATOM 553 C CA . ASP A 1 72 ? -16.094 -1.652 14.809 1.00 82.69 72 ASP A CA 1
ATOM 554 C C . ASP A 1 72 ? -15.835 -0.929 13.480 1.00 82.69 72 ASP A C 1
ATOM 556 O O . ASP A 1 72 ? -15.555 0.266 13.441 1.00 82.69 72 ASP A O 1
ATOM 560 N N . TYR A 1 73 ? -15.924 -1.658 12.371 1.00 83.19 73 TYR A N 1
ATOM 561 C CA . TYR A 1 73 ? -15.631 -1.141 11.037 1.00 83.19 73 TYR A CA 1
ATOM 562 C C . TYR A 1 73 ? -16.543 0.037 10.633 1.00 83.19 73 TYR A C 1
ATOM 564 O O . TYR A 1 73 ? -16.144 0.852 9.795 1.00 83.19 73 TYR A O 1
ATOM 572 N N . ASN A 1 74 ? -17.731 0.158 11.243 1.00 86.38 74 ASN A N 1
ATOM 573 C CA . ASN A 1 74 ? -18.664 1.274 11.052 1.00 86.38 74 ASN A CA 1
ATOM 574 C C . ASN A 1 74 ? -18.383 2.476 11.964 1.00 86.38 74 ASN A C 1
ATOM 576 O O . ASN A 1 74 ? -18.968 3.543 11.772 1.00 86.38 74 ASN A O 1
ATOM 580 N N . MET A 1 75 ? -17.496 2.334 12.940 1.00 89.94 75 MET A N 1
ATOM 581 C CA . MET A 1 75 ? -17.117 3.422 13.828 1.00 89.94 75 MET A CA 1
ATOM 582 C C . MET A 1 75 ? -16.401 4.520 13.047 1.00 89.94 75 MET A C 1
ATOM 584 O O . MET A 1 75 ? -15.574 4.233 12.173 1.00 89.94 75 MET A O 1
ATOM 588 N N . LEU A 1 76 ? -16.682 5.787 13.359 1.00 89.50 76 LEU A N 1
ATOM 589 C CA . LEU A 1 76 ? -15.938 6.893 12.764 1.00 89.50 76 LEU A CA 1
ATOM 590 C C . LEU A 1 76 ? -14.474 6.840 13.212 1.00 89.50 76 LEU A C 1
ATOM 592 O O . LEU A 1 76 ? -14.173 6.570 14.375 1.00 89.50 76 LEU A O 1
ATOM 596 N N . ILE A 1 77 ? -13.549 7.163 12.305 1.00 88.50 77 ILE A N 1
ATOM 597 C CA . ILE A 1 77 ? -12.121 7.271 12.639 1.00 88.50 77 ILE A CA 1
ATOM 598 C C . ILE A 1 77 ? -11.930 8.280 13.782 1.00 88.50 77 ILE A C 1
ATOM 600 O O . ILE A 1 77 ? -11.149 8.041 14.699 1.00 88.50 77 ILE A O 1
ATOM 604 N N . THR A 1 78 ? -12.676 9.386 13.772 1.00 88.56 78 THR A N 1
ATOM 605 C CA . THR A 1 78 ? -12.633 10.398 14.836 1.00 88.56 78 THR A CA 1
ATOM 606 C C . THR A 1 78 ? -13.151 9.873 16.166 1.00 88.56 78 THR A C 1
ATOM 608 O O . THR A 1 78 ? -12.488 10.064 17.183 1.00 88.56 78 THR A O 1
ATOM 611 N N . GLU A 1 79 ? -14.278 9.162 16.169 1.00 87.88 79 GLU A N 1
ATOM 612 C CA . GLU A 1 79 ? -14.798 8.510 17.371 1.00 87.88 79 GLU A CA 1
ATOM 613 C C . GLU A 1 79 ? -13.774 7.518 17.930 1.00 87.88 79 GLU A C 1
ATOM 615 O O . GLU A 1 79 ? -13.496 7.536 19.129 1.00 87.88 79 GLU A O 1
ATOM 620 N N . TYR A 1 80 ? -13.134 6.718 17.072 1.00 87.94 80 TYR A N 1
ATOM 621 C CA . TYR A 1 80 ? -12.089 5.779 17.478 1.00 87.94 80 TYR A CA 1
ATOM 622 C C . TYR A 1 80 ? -10.899 6.490 18.130 1.00 87.94 80 TYR A C 1
ATOM 624 O O . TYR A 1 80 ? -10.456 6.093 19.210 1.00 87.94 80 TYR A O 1
ATOM 632 N N . ILE A 1 81 ? -10.426 7.589 17.530 1.00 85.00 81 ILE A N 1
ATOM 633 C CA . ILE A 1 81 ? -9.352 8.415 18.099 1.00 85.00 81 ILE A CA 1
ATOM 634 C C . ILE A 1 81 ? -9.755 8.933 19.488 1.00 85.00 81 ILE A C 1
ATOM 636 O O . ILE A 1 81 ? -8.961 8.885 20.431 1.00 85.00 81 ILE A O 1
ATOM 640 N N . THR A 1 82 ? -10.995 9.405 19.644 1.00 84.06 82 THR A N 1
ATOM 641 C CA . THR A 1 82 ? -11.467 9.920 20.936 1.00 84.06 82 THR A CA 1
ATOM 642 C C . THR A 1 82 ? -11.619 8.836 22.000 1.00 84.06 82 THR A C 1
ATOM 644 O O . THR A 1 82 ? -11.269 9.083 23.154 1.00 84.06 82 THR A O 1
ATOM 647 N N . GLN A 1 83 ? -12.099 7.645 21.634 1.00 80.38 83 GLN A N 1
ATOM 648 C CA . GLN A 1 83 ? -12.361 6.562 22.583 1.00 80.38 83 GLN A CA 1
ATOM 649 C C . GLN A 1 83 ? -11.080 5.844 23.012 1.00 80.38 83 GLN A C 1
ATOM 651 O O . GLN A 1 83 ? -10.872 5.616 24.203 1.00 80.38 83 GLN A O 1
ATOM 656 N N . TRP A 1 84 ? -10.212 5.513 22.055 1.00 73.25 84 TRP A N 1
ATOM 657 C CA . TRP A 1 84 ? -9.083 4.613 22.292 1.00 73.25 84 TRP A CA 1
ATOM 658 C C . TRP A 1 84 ? -7.742 5.323 22.379 1.00 73.25 84 TRP A C 1
ATOM 660 O O . TRP A 1 84 ? -6.877 4.904 23.143 1.00 73.25 84 TRP A O 1
ATOM 670 N N . MET A 1 85 ? -7.560 6.416 21.641 1.00 70.25 85 MET A N 1
ATOM 671 C CA . MET A 1 85 ? -6.269 7.098 21.606 1.00 70.25 85 MET A CA 1
ATOM 672 C C . MET A 1 85 ? -6.090 8.075 22.772 1.00 70.25 85 MET A C 1
ATOM 674 O O . MET A 1 85 ? -4.961 8.264 23.204 1.00 70.25 85 MET A O 1
ATOM 678 N N . LYS A 1 86 ? -7.156 8.714 23.292 1.00 66.50 86 LYS A N 1
ATOM 679 C CA . LYS A 1 86 ? -7.077 9.808 24.299 1.00 66.50 86 LYS A CA 1
ATOM 680 C C . LYS A 1 86 ? -5.980 10.855 23.993 1.00 66.50 86 LYS A C 1
ATOM 682 O O . LYS A 1 86 ? -5.495 11.539 24.891 1.00 66.50 86 LYS A O 1
ATOM 687 N N . LEU A 1 87 ? -5.566 10.987 22.729 1.00 63.09 87 LEU A N 1
ATOM 688 C CA . LEU A 1 87 ? -4.446 11.831 22.330 1.00 63.09 87 LEU A CA 1
ATOM 689 C C . LEU A 1 87 ? -4.940 13.261 22.142 1.00 63.09 87 LEU A C 1
ATOM 691 O O . LEU A 1 87 ? -5.387 13.640 21.058 1.00 63.09 87 LEU A O 1
ATOM 695 N N . SER A 1 88 ? -4.782 14.082 23.179 1.00 62.75 88 SER A N 1
ATOM 696 C CA . SER A 1 88 ? -4.902 15.544 23.081 1.00 62.75 88 SER A CA 1
ATOM 697 C C . SER A 1 88 ? -4.045 16.095 21.934 1.00 62.75 88 SER A C 1
ATOM 699 O O . SER A 1 88 ? -4.449 17.021 21.242 1.00 62.75 88 SER A O 1
ATOM 701 N N . VAL A 1 89 ? -2.912 15.434 21.660 1.00 64.44 89 VAL A N 1
ATOM 702 C CA . VAL A 1 89 ? -1.961 15.744 20.580 1.00 64.44 89 VAL A CA 1
ATOM 703 C C . VAL A 1 89 ? -2.618 15.784 19.196 1.00 64.44 89 VAL A C 1
ATOM 705 O O . VAL A 1 89 ? -2.303 16.664 18.400 1.00 64.44 89 VAL A O 1
ATOM 708 N N . LEU A 1 90 ? -3.547 14.867 18.898 1.00 67.62 90 LEU A N 1
ATOM 709 C CA . LEU A 1 90 ? -4.275 14.886 17.623 1.00 67.62 90 LEU A CA 1
ATOM 710 C C . LEU A 1 90 ? -5.448 15.869 17.660 1.00 67.62 90 LEU A C 1
ATOM 712 O O . LEU A 1 90 ? -5.763 16.493 16.655 1.00 67.62 90 LEU A O 1
ATOM 716 N N . LYS A 1 91 ? -6.097 16.025 18.814 1.00 67.31 91 LYS A N 1
ATOM 717 C CA . LYS A 1 91 ? -7.330 16.807 18.936 1.00 67.31 91 LYS A CA 1
ATOM 718 C C . LYS A 1 91 ? -7.096 18.319 18.970 1.00 67.31 91 LYS A C 1
ATOM 720 O O . LYS A 1 91 ? -7.870 19.060 18.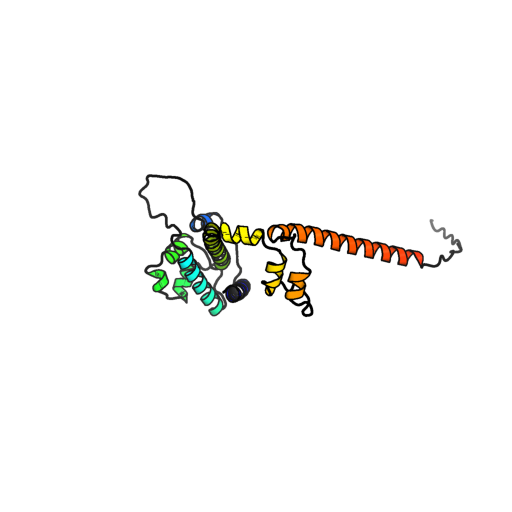374 1.00 67.31 91 LYS A O 1
ATOM 725 N N . GLU A 1 92 ? -6.087 18.784 19.700 1.00 59.88 92 GLU A N 1
ATOM 726 C CA . GLU A 1 92 ? -6.040 20.185 20.134 1.00 59.88 92 GLU A CA 1
ATOM 727 C C . GLU A 1 92 ? -5.453 21.130 19.090 1.00 59.88 92 GLU A C 1
ATOM 729 O O . GLU A 1 92 ? -5.865 22.281 19.057 1.00 59.88 92 GLU A O 1
ATOM 734 N N . ASN A 1 93 ? -4.585 20.668 18.183 1.00 59.03 93 ASN A N 1
ATOM 735 C CA . ASN A 1 93 ? -3.941 21.553 17.201 1.00 59.03 93 ASN A CA 1
ATOM 736 C C . ASN A 1 93 ? -3.621 20.889 15.853 1.00 59.03 93 ASN A C 1
ATOM 738 O O . ASN A 1 93 ? -2.864 21.451 15.066 1.00 59.03 93 ASN A O 1
ATOM 742 N N . ASN A 1 94 ? -4.181 19.712 15.556 1.00 69.81 94 ASN A N 1
ATOM 743 C CA . ASN A 1 94 ? -3.821 18.988 14.340 1.00 69.81 94 ASN A CA 1
ATOM 744 C C . ASN A 1 94 ? -4.802 19.264 13.187 1.00 69.81 94 ASN A C 1
ATOM 746 O O . ASN A 1 94 ? -6.007 19.002 13.291 1.00 69.81 94 ASN A O 1
ATOM 750 N N . SER A 1 95 ? -4.277 19.758 12.064 1.00 77.62 95 SER A N 1
ATOM 751 C CA . SER A 1 95 ? -5.016 19.928 10.804 1.00 77.62 95 SER A CA 1
ATOM 752 C C . SER A 1 95 ? -5.605 18.593 10.317 1.00 77.62 95 SER A C 1
ATOM 754 O O . SER A 1 95 ? -6.743 18.546 9.846 1.00 77.62 95 SER A O 1
ATOM 756 N N . SER A 1 96 ? -4.891 17.487 10.553 1.00 82.00 96 SER A N 1
ATOM 757 C CA . SER A 1 96 ? -5.287 16.122 10.194 1.00 82.00 96 SER A CA 1
ATOM 758 C C . SER A 1 96 ? -6.557 15.677 10.912 1.00 82.00 96 SER A C 1
ATOM 760 O O . SER A 1 96 ? -7.433 15.086 10.288 1.00 82.00 96 SER A O 1
ATOM 762 N N . TYR A 1 97 ? -6.712 15.981 12.207 1.00 83.06 97 TYR A N 1
ATOM 763 C CA . TYR A 1 97 ? -7.920 15.598 12.948 1.00 83.06 97 TYR A CA 1
ATOM 764 C C . TYR A 1 97 ? -9.150 16.367 12.457 1.00 83.06 97 TYR A C 1
ATOM 766 O O . TYR A 1 97 ? -10.211 15.774 12.272 1.00 83.06 97 TYR A O 1
ATOM 774 N N . LYS A 1 98 ? -9.005 17.669 12.175 1.00 83.25 98 LYS A N 1
ATOM 775 C CA . LYS A 1 98 ? -10.084 18.484 11.590 1.00 83.25 98 LYS A CA 1
ATOM 776 C C . LYS A 1 98 ? -10.481 17.980 10.198 1.00 83.25 98 LYS A C 1
ATOM 778 O O . LYS A 1 98 ? -11.671 17.910 9.899 1.00 83.25 98 LYS A O 1
ATOM 783 N N . LEU A 1 99 ? -9.508 17.576 9.378 1.00 84.69 99 LEU A N 1
ATOM 784 C CA . LEU A 1 99 ? -9.749 16.961 8.068 1.00 84.69 99 LEU A CA 1
ATOM 785 C C . LEU A 1 99 ? -10.486 15.621 8.183 1.00 84.69 99 LEU A C 1
ATOM 787 O O . LEU A 1 99 ? -11.472 15.406 7.481 1.00 84.69 99 LEU A O 1
ATOM 791 N N . LEU A 1 100 ? -10.059 14.744 9.095 1.00 86.81 100 LEU A N 1
ATOM 792 C CA . LEU A 1 100 ? -10.728 13.465 9.353 1.00 86.81 100 LEU A CA 1
ATOM 793 C C . LEU A 1 100 ? -12.163 13.664 9.857 1.00 86.81 100 LEU A C 1
ATOM 795 O O . LEU A 1 100 ? -13.067 12.942 9.434 1.00 86.81 100 LEU A O 1
ATOM 799 N N . LEU A 1 101 ? -12.378 14.665 10.716 1.00 86.00 101 LEU A N 1
ATOM 800 C CA . LEU A 1 101 ? -13.702 15.036 11.212 1.00 86.00 101 LEU A CA 1
ATOM 801 C C . LEU A 1 101 ? -14.608 15.521 10.082 1.00 86.00 101 LEU A C 1
ATOM 803 O O . LEU A 1 101 ? -15.741 15.060 9.978 1.00 86.00 101 LEU A O 1
ATOM 807 N N . LYS A 1 102 ? -14.094 16.389 9.205 1.00 85.81 102 LYS A N 1
ATOM 808 C CA . LYS A 1 102 ? -14.827 16.893 8.037 1.00 85.81 102 LYS A CA 1
ATOM 809 C C . LYS A 1 102 ? -15.161 15.784 7.039 1.00 85.81 102 LYS A C 1
ATOM 811 O O . LYS A 1 102 ? -16.251 15.774 6.480 1.00 85.81 102 LYS A O 1
ATOM 816 N N . ALA A 1 103 ? -14.241 14.847 6.820 1.00 84.75 103 ALA A N 1
ATOM 817 C CA . ALA A 1 103 ? -14.451 13.748 5.886 1.00 84.75 103 ALA A CA 1
ATOM 818 C C . ALA A 1 103 ? -15.475 12.717 6.389 1.00 84.75 103 ALA A C 1
ATOM 820 O O . ALA A 1 103 ? -16.078 12.009 5.580 1.00 84.75 103 ALA A O 1
ATOM 821 N N . GLY A 1 104 ? -15.674 12.604 7.708 1.00 86.44 104 GLY A N 1
ATOM 822 C CA . GLY A 1 104 ? -16.638 11.669 8.293 1.00 86.44 104 GLY A CA 1
ATOM 823 C C . GLY A 1 104 ? -16.400 10.230 7.826 1.00 86.44 104 GLY A C 1
ATOM 824 O O . GLY A 1 104 ? -17.332 9.541 7.400 1.00 86.44 104 GLY A O 1
ATOM 825 N N . LEU A 1 105 ? -15.134 9.808 7.784 1.00 90.50 105 LEU A N 1
ATOM 826 C CA . LEU A 1 105 ? -14.745 8.467 7.353 1.00 90.50 105 LEU A CA 1
ATOM 827 C C . LEU A 1 105 ? -14.797 7.479 8.519 1.00 90.50 105 LEU A C 1
ATOM 829 O O . LEU A 1 105 ? -14.437 7.799 9.651 1.00 90.50 105 LEU A O 1
ATOM 833 N N . GLN A 1 106 ? -15.237 6.264 8.208 1.00 92.44 106 GLN A N 1
ATOM 834 C CA . GLN A 1 106 ? -15.292 5.130 9.137 1.00 92.44 106 GLN A CA 1
ATOM 835 C C . GLN A 1 106 ? -14.029 4.263 9.053 1.00 92.44 106 GLN A C 1
ATOM 837 O O . GLN A 1 106 ? -13.310 4.330 8.053 1.00 92.44 106 GLN A O 1
ATOM 842 N N . LEU A 1 107 ? -13.790 3.419 10.060 1.00 89.94 107 LEU A N 1
ATOM 843 C CA . LEU A 1 107 ? -12.623 2.529 10.139 1.00 89.94 107 LEU A CA 1
ATOM 844 C C . LEU A 1 107 ? -12.481 1.592 8.930 1.00 89.94 107 LEU A C 1
ATOM 846 O O . LEU A 1 107 ? -11.358 1.284 8.537 1.00 89.94 107 LEU A O 1
ATOM 850 N N . LYS A 1 108 ? -13.580 1.205 8.276 1.00 90.88 108 LYS A N 1
ATOM 851 C CA . LYS A 1 108 ? -13.538 0.442 7.016 1.00 90.88 108 LYS A CA 1
ATOM 852 C C . LYS A 1 108 ? -12.839 1.159 5.855 1.00 90.88 108 LYS A C 1
ATOM 854 O O . LYS A 1 108 ? -12.453 0.512 4.896 1.00 90.88 108 LYS A O 1
ATOM 859 N N . HIS A 1 109 ? -12.653 2.475 5.918 1.00 91.06 109 HIS A N 1
ATOM 860 C CA . HIS A 1 109 ? -11.988 3.241 4.857 1.00 91.06 109 HIS A CA 1
ATOM 861 C C . HIS A 1 109 ? -10.527 3.572 5.188 1.00 91.06 109 HIS A C 1
ATOM 863 O O . HIS A 1 109 ? -9.851 4.216 4.388 1.00 91.06 109 HIS A O 1
ATOM 869 N N . VAL A 1 110 ? -10.034 3.196 6.375 1.00 89.38 110 VAL A N 1
ATOM 870 C CA . VAL A 1 110 ? -8.741 3.671 6.893 1.00 89.38 110 VAL A CA 1
ATOM 871 C C . VAL A 1 110 ? -7.566 3.217 6.029 1.00 89.38 110 VAL A C 1
ATOM 873 O O . VAL A 1 110 ? -6.625 3.982 5.827 1.00 89.38 110 VAL A O 1
ATOM 876 N N . VAL A 1 111 ? -7.634 2.005 5.473 1.00 87.31 111 VAL A N 1
ATOM 877 C CA . VAL A 1 111 ? -6.581 1.492 4.595 1.00 87.31 111 VAL A CA 1
ATOM 878 C C . VAL A 1 111 ? -6.610 2.195 3.244 1.00 87.31 111 VAL A C 1
ATOM 880 O O . VAL A 1 111 ? -5.567 2.647 2.785 1.00 87.31 111 VAL A O 1
ATOM 883 N N . ALA A 1 112 ? -7.793 2.369 2.653 1.00 86.50 112 ALA A N 1
ATOM 884 C CA . ALA A 1 112 ? -7.931 3.096 1.394 1.00 86.50 112 ALA A CA 1
ATOM 885 C C . ALA A 1 112 ? -7.473 4.561 1.531 1.00 86.50 112 ALA A C 1
ATOM 887 O O . ALA A 1 112 ? -6.870 5.113 0.616 1.00 86.50 112 ALA A O 1
ATOM 888 N N . LEU A 1 113 ? -7.708 5.184 2.691 1.00 88.62 113 LEU A N 1
ATOM 889 C CA . LEU A 1 113 ? -7.212 6.525 3.003 1.00 88.62 113 LEU A CA 1
ATOM 890 C C . LEU A 1 113 ? -5.692 6.560 3.151 1.00 88.62 113 LEU A C 1
ATOM 892 O O . LEU A 1 113 ? -5.058 7.467 2.623 1.00 88.62 113 LEU A O 1
ATOM 896 N N . TYR A 1 114 ? -5.097 5.580 3.830 1.00 88.62 114 TYR A N 1
ATOM 897 C CA . TYR A 1 114 ? -3.643 5.472 3.927 1.00 88.62 114 TYR A CA 1
ATOM 898 C C . TYR A 1 114 ? -2.988 5.327 2.550 1.00 88.62 114 TYR A C 1
ATOM 900 O O . TYR A 1 114 ? -2.058 6.067 2.242 1.00 88.62 114 TYR A O 1
ATOM 908 N N . GLU A 1 115 ? -3.499 4.411 1.724 1.00 85.25 115 GLU A N 1
ATOM 909 C CA . GLU A 1 115 ? -3.007 4.170 0.364 1.00 85.25 115 GLU A CA 1
ATOM 910 C C . GLU A 1 115 ? -3.127 5.447 -0.492 1.00 85.25 115 GLU A C 1
ATOM 912 O O . GLU A 1 115 ? -2.150 5.842 -1.124 1.00 85.25 115 GLU A O 1
ATOM 917 N N . LEU A 1 116 ? -4.264 6.157 -0.423 1.00 84.50 116 LEU A N 1
ATOM 918 C CA . LEU A 1 116 ? -4.478 7.423 -1.136 1.00 84.50 116 LEU A CA 1
ATOM 919 C C . LEU A 1 116 ? -3.474 8.510 -0.724 1.00 84.50 116 LEU A C 1
ATOM 921 O O . LEU A 1 116 ? -2.935 9.215 -1.572 1.00 84.50 116 LEU A O 1
ATOM 925 N N . ILE A 1 117 ? -3.224 8.680 0.575 1.00 83.12 117 ILE A N 1
ATOM 926 C CA . ILE A 1 117 ? -2.289 9.706 1.057 1.00 83.12 117 ILE A CA 1
ATOM 927 C C . ILE A 1 117 ? -0.835 9.318 0.760 1.00 83.12 117 ILE A C 1
ATOM 929 O O . ILE A 1 117 ? -0.043 10.197 0.422 1.00 83.12 117 ILE A O 1
ATOM 933 N N . GLU A 1 118 ? -0.467 8.032 0.834 1.00 82.31 118 GLU A N 1
ATOM 934 C CA . GLU A 1 118 ? 0.856 7.585 0.372 1.00 82.31 118 GLU A CA 1
ATOM 935 C C . GLU A 1 118 ? 1.057 7.836 -1.121 1.00 82.31 118 GLU A C 1
ATOM 937 O O . GLU A 1 118 ? 2.133 8.294 -1.502 1.00 82.31 118 GLU A O 1
ATOM 942 N N . GLU A 1 119 ? 0.037 7.600 -1.950 1.00 79.31 119 GLU A N 1
ATOM 943 C CA . GLU A 1 119 ? 0.077 7.913 -3.381 1.00 79.31 119 GLU A CA 1
ATOM 944 C C . GLU A 1 119 ? 0.272 9.418 -3.612 1.00 79.31 119 GLU A C 1
ATOM 946 O O . GLU A 1 119 ? 1.175 9.804 -4.348 1.00 79.31 119 GLU A O 1
ATOM 951 N N . GLN A 1 120 ? -0.445 10.280 -2.882 1.00 75.44 120 GLN A N 1
ATOM 952 C CA . GLN A 1 120 ? -0.270 11.738 -2.964 1.00 75.44 120 GLN A CA 1
ATOM 953 C C . GLN A 1 120 ? 1.141 12.195 -2.556 1.00 75.44 120 GLN A C 1
ATOM 955 O O . GLN A 1 120 ? 1.738 13.054 -3.208 1.00 75.44 120 GLN A O 1
ATOM 960 N N . VAL A 1 121 ? 1.713 11.623 -1.490 1.00 72.44 121 VAL A N 1
ATOM 961 C CA . VAL A 1 121 ? 3.100 11.915 -1.084 1.00 72.44 121 VAL A CA 1
ATOM 962 C C . VAL A 1 121 ? 4.086 11.414 -2.143 1.00 72.44 121 VAL A C 1
ATOM 964 O O . VAL A 1 121 ? 5.058 12.108 -2.452 1.00 72.44 121 VAL A O 1
ATOM 967 N N . ALA A 1 122 ? 3.837 10.245 -2.736 1.00 70.44 122 ALA A N 1
ATOM 968 C CA . ALA A 1 122 ? 4.652 9.703 -3.816 1.00 70.44 122 ALA A CA 1
ATOM 969 C C . ALA A 1 122 ? 4.565 10.555 -5.091 1.00 70.44 122 ALA A C 1
ATOM 971 O O . ALA A 1 122 ? 5.593 10.767 -5.728 1.00 70.44 122 ALA A O 1
ATOM 972 N N . ASP A 1 123 ? 3.396 11.099 -5.428 1.00 65.19 123 ASP A N 1
ATOM 973 C CA . ASP A 1 123 ? 3.186 11.973 -6.585 1.00 65.19 123 ASP A CA 1
ATOM 974 C C . ASP A 1 123 ? 3.873 13.328 -6.420 1.00 65.19 123 ASP A C 1
ATOM 976 O O . ASP A 1 123 ? 4.549 13.797 -7.341 1.00 65.19 123 ASP A O 1
ATOM 980 N N . VAL A 1 124 ? 3.804 13.933 -5.228 1.00 60.25 124 VAL A N 1
ATOM 981 C CA . VAL A 1 124 ? 4.596 15.131 -4.901 1.00 60.25 124 VAL A CA 1
ATOM 982 C C . VAL A 1 124 ? 6.088 14.836 -5.073 1.00 60.25 124 VAL A C 1
ATOM 984 O O . VAL A 1 124 ? 6.797 15.597 -5.729 1.00 60.25 124 VAL A O 1
ATOM 987 N N . VAL A 1 125 ? 6.572 13.699 -4.570 1.00 54.00 125 VAL A N 1
ATOM 988 C CA . VAL A 1 125 ? 7.968 13.268 -4.743 1.00 54.00 125 VAL A CA 1
ATOM 989 C C . VAL A 1 125 ? 8.303 12.990 -6.220 1.00 54.00 125 VAL A C 1
ATOM 991 O O . VAL A 1 125 ? 9.392 13.328 -6.680 1.00 54.00 125 VAL A O 1
ATOM 994 N N . ASN A 1 126 ? 7.367 12.450 -7.001 1.00 50.56 126 ASN A N 1
ATOM 995 C CA . ASN A 1 126 ? 7.518 12.162 -8.428 1.00 50.56 126 ASN A CA 1
ATOM 996 C C . ASN A 1 126 ? 7.592 13.452 -9.276 1.00 50.56 126 ASN A C 1
ATOM 998 O O . ASN A 1 126 ? 8.343 13.494 -10.250 1.00 50.56 126 ASN A O 1
ATOM 1002 N N . ASN A 1 127 ? 6.917 14.531 -8.862 1.00 52.41 127 ASN A N 1
ATOM 1003 C CA . ASN A 1 127 ? 6.969 15.847 -9.516 1.00 52.41 127 ASN A CA 1
ATOM 1004 C C . ASN A 1 127 ? 8.305 16.591 -9.320 1.00 52.41 127 ASN A C 1
ATOM 1006 O O . ASN A 1 127 ? 8.692 17.382 -10.178 1.00 52.41 127 ASN A O 1
ATOM 1010 N N . TYR A 1 128 ? 9.051 16.307 -8.247 1.00 48.72 128 TYR A N 1
ATOM 1011 C CA . TYR A 1 128 ? 10.411 16.836 -8.039 1.00 48.72 128 TYR A CA 1
ATOM 1012 C C . TYR A 1 128 ? 11.515 15.913 -8.587 1.00 48.72 128 TYR A C 1
ATOM 1014 O O . TYR A 1 128 ? 12.674 16.319 -8.682 1.00 48.72 128 TYR A O 1
ATOM 1022 N N . ILE A 1 129 ? 11.162 14.695 -9.023 1.00 50.94 129 ILE A N 1
ATOM 1023 C CA . ILE A 1 129 ? 12.075 13.709 -9.616 1.00 50.94 129 ILE A CA 1
ATOM 1024 C C . ILE A 1 129 ? 11.816 13.447 -11.130 1.00 50.94 129 ILE A C 1
ATOM 1026 O O . ILE A 1 129 ? 11.885 12.298 -11.572 1.00 50.94 129 ILE A O 1
ATOM 1030 N N . PRO A 1 130 ? 11.593 14.444 -12.016 1.00 51.69 130 PRO A N 1
ATOM 1031 C CA . PRO A 1 130 ? 11.573 14.154 -13.454 1.00 51.69 130 PRO A CA 1
ATOM 1032 C C . PRO A 1 130 ? 12.911 13.570 -13.923 1.00 51.69 130 PRO A C 1
ATOM 1034 O O . PRO A 1 130 ? 12.956 12.633 -14.713 1.00 51.69 130 PRO A O 1
ATOM 1037 N N . THR A 1 131 ? 14.024 14.068 -13.387 1.00 47.41 131 THR A N 1
ATOM 1038 C CA . THR A 1 131 ? 15.371 13.703 -13.835 1.00 47.41 131 THR A CA 1
ATOM 1039 C C . THR A 1 131 ? 15.736 12.270 -13.463 1.00 47.41 131 THR A C 1
ATOM 1041 O O . THR A 1 131 ? 16.014 11.467 -14.349 1.00 47.41 131 THR A O 1
ATOM 1044 N N . LYS A 1 132 ? 15.693 11.890 -12.181 1.00 51.31 132 LYS A N 1
ATOM 1045 C CA . LYS A 1 132 ? 16.111 10.539 -11.752 1.00 51.31 132 LYS A CA 1
ATOM 1046 C C . LYS A 1 132 ? 15.175 9.430 -12.264 1.00 51.31 132 LYS A C 1
ATOM 1048 O O . LYS A 1 132 ? 15.667 8.333 -12.513 1.00 51.31 132 LYS A O 1
ATOM 1053 N N . LYS A 1 133 ? 13.887 9.704 -12.524 1.00 50.19 133 LYS A N 1
ATOM 1054 C CA . LYS A 1 133 ? 12.978 8.731 -13.160 1.00 50.19 133 LYS A CA 1
ATOM 1055 C C . LYS A 1 133 ? 13.240 8.573 -14.661 1.00 50.19 133 LYS A C 1
ATOM 1057 O O . LYS A 1 133 ? 13.302 7.444 -15.129 1.00 50.19 133 LYS A O 1
ATOM 1062 N N . LEU A 1 134 ? 13.525 9.656 -15.394 1.00 52.66 134 LEU A N 1
ATOM 1063 C CA . LEU A 1 134 ? 13.971 9.574 -16.796 1.00 52.66 134 LEU A CA 1
ATOM 1064 C C . LEU A 1 134 ? 15.316 8.850 -16.950 1.00 52.66 134 LEU A C 1
ATOM 1066 O O . LEU A 1 134 ? 15.502 8.098 -17.908 1.00 52.66 134 LEU A O 1
ATOM 1070 N N . PHE A 1 135 ? 16.250 9.060 -16.015 1.00 55.75 135 PHE A N 1
ATOM 1071 C CA . PHE A 1 135 ? 17.508 8.311 -15.988 1.00 55.75 135 PHE A CA 1
ATOM 1072 C C . PHE A 1 135 ? 17.267 6.833 -15.666 1.00 55.75 135 PHE A C 1
ATOM 1074 O O . PHE A 1 135 ? 17.860 5.986 -16.325 1.00 55.75 135 PHE A O 1
ATOM 1081 N N . ALA A 1 136 ? 16.349 6.522 -14.741 1.00 64.38 136 ALA A N 1
ATOM 1082 C CA . ALA A 1 136 ? 15.967 5.150 -14.415 1.00 64.38 136 ALA A CA 1
ATOM 1083 C C . ALA A 1 136 ? 15.248 4.437 -15.578 1.00 64.38 136 ALA A C 1
ATOM 1085 O O . ALA A 1 136 ? 15.551 3.292 -15.886 1.00 64.38 136 ALA A O 1
ATOM 1086 N N . GLU A 1 137 ? 14.338 5.101 -16.289 1.00 71.56 137 GLU A N 1
ATOM 1087 C CA . GLU A 1 137 ? 13.594 4.495 -17.403 1.00 71.56 137 GLU A CA 1
ATOM 1088 C C . GLU A 1 137 ? 14.475 4.125 -18.601 1.00 71.56 137 GLU A C 1
ATOM 1090 O O . GLU A 1 137 ? 14.145 3.191 -19.340 1.00 71.56 137 GLU A O 1
ATOM 1095 N N . LYS A 1 138 ? 15.594 4.839 -18.773 1.00 81.31 138 LYS A N 1
ATOM 1096 C CA . LYS A 1 138 ? 16.649 4.551 -19.757 1.00 81.31 138 LYS A CA 1
ATOM 1097 C C . LYS A 1 138 ? 17.774 3.679 -19.190 1.00 81.31 138 LYS A C 1
ATOM 1099 O O . LYS A 1 138 ? 18.722 3.375 -19.913 1.00 81.31 138 LYS A O 1
ATOM 1104 N N . SER A 1 139 ? 17.689 3.260 -17.928 1.00 84.44 139 SER A N 1
ATOM 1105 C CA . SER A 1 139 ? 18.611 2.277 -17.364 1.00 84.44 139 SER A CA 1
ATOM 1106 C C . SER A 1 139 ? 18.372 0.906 -17.982 1.00 84.44 139 SER A C 1
ATOM 1108 O O . SER A 1 139 ? 17.217 0.552 -18.253 1.00 84.44 139 SER A O 1
ATOM 1110 N N . PRO A 1 140 ? 19.425 0.089 -18.145 1.00 89.31 140 PRO A N 1
ATOM 1111 C CA . PRO A 1 140 ? 19.265 -1.329 -18.427 1.00 89.31 140 PRO A CA 1
ATOM 1112 C C . PRO A 1 140 ? 18.347 -1.994 -17.392 1.00 89.31 140 PRO A C 1
ATOM 1114 O O . PRO A 1 140 ? 18.502 -1.805 -16.186 1.00 89.31 140 PRO A O 1
ATOM 1117 N N . LEU A 1 141 ? 17.396 -2.800 -17.861 1.00 87.94 141 LEU A N 1
ATOM 1118 C CA . LEU A 1 141 ? 16.439 -3.519 -17.016 1.00 87.94 141 LEU A CA 1
ATOM 1119 C C . LEU A 1 141 ? 17.140 -4.483 -16.045 1.00 87.94 141 LEU A C 1
ATOM 1121 O O . LEU A 1 141 ? 16.630 -4.732 -14.956 1.00 87.94 141 LEU A O 1
ATOM 1125 N N . SER A 1 142 ? 18.325 -4.983 -16.405 1.00 87.81 142 SER A N 1
ATOM 1126 C CA . SER A 1 142 ? 19.142 -5.840 -15.540 1.00 87.81 142 SER A CA 1
ATOM 1127 C C . SER A 1 142 ? 19.482 -5.197 -14.203 1.00 87.81 142 SER A C 1
ATOM 1129 O O . SER A 1 142 ? 19.446 -5.890 -13.194 1.00 87.81 142 SER A O 1
ATOM 1131 N N . THR A 1 143 ? 19.748 -3.889 -14.170 1.00 84.94 143 THR A N 1
ATOM 1132 C CA . THR A 1 143 ? 20.043 -3.163 -12.927 1.00 84.94 143 THR A CA 1
ATOM 1133 C C . THR A 1 143 ? 18.870 -3.270 -11.952 1.00 84.94 143 THR A C 1
ATOM 1135 O O . THR A 1 143 ? 19.042 -3.671 -10.809 1.00 84.94 143 THR A O 1
ATOM 1138 N N . PHE A 1 144 ? 17.644 -3.054 -12.435 1.00 83.75 144 PHE A N 1
ATOM 1139 C CA . PHE A 1 144 ? 16.440 -3.170 -11.610 1.00 83.75 144 PHE A CA 1
ATOM 1140 C C . PHE A 1 144 ? 16.177 -4.596 -11.110 1.00 83.75 144 PHE A C 1
ATOM 1142 O O . PHE A 1 144 ? 15.730 -4.773 -9.978 1.00 83.75 144 PHE A O 1
ATOM 1149 N N . LEU A 1 145 ? 16.448 -5.605 -11.945 1.00 82.44 145 LEU A N 1
ATOM 1150 C CA . LEU A 1 145 ? 16.266 -7.019 -11.597 1.00 82.44 145 LEU A CA 1
ATOM 1151 C C . LEU A 1 145 ? 17.290 -7.522 -10.572 1.00 82.44 145 LEU A C 1
ATOM 1153 O O . LEU A 1 145 ? 17.023 -8.504 -9.888 1.00 82.44 145 LEU A O 1
ATOM 1157 N N . VAL A 1 146 ? 18.455 -6.880 -10.496 1.00 83.31 146 VAL A N 1
ATOM 1158 C CA . VAL A 1 146 ? 19.536 -7.213 -9.558 1.00 83.31 146 VAL A CA 1
ATOM 1159 C C . VAL A 1 146 ? 19.387 -6.473 -8.225 1.00 83.31 146 VAL A C 1
ATOM 1161 O O . VAL A 1 146 ? 19.739 -7.022 -7.177 1.00 83.31 146 VAL A O 1
ATOM 1164 N N . ASP A 1 147 ? 18.859 -5.247 -8.266 1.00 75.06 147 ASP A N 1
ATOM 1165 C CA . ASP A 1 147 ? 18.691 -4.385 -7.092 1.00 75.06 147 ASP A CA 1
ATOM 1166 C C . ASP A 1 147 ? 17.423 -4.711 -6.281 1.00 75.06 147 ASP A C 1
ATOM 1168 O O . ASP A 1 147 ? 17.357 -4.405 -5.092 1.00 75.06 147 ASP A O 1
ATOM 1172 N N . ASN A 1 148 ? 16.412 -5.338 -6.895 1.00 69.19 148 ASN A N 1
ATOM 1173 C CA . ASN A 1 148 ? 15.176 -5.733 -6.213 1.00 69.19 148 ASN A CA 1
ATOM 1174 C C . ASN A 1 148 ? 15.182 -7.214 -5.830 1.00 69.19 148 ASN A C 1
ATOM 1176 O O . ASN A 1 148 ? 14.612 -8.053 -6.531 1.00 69.19 148 ASN A O 1
ATOM 1180 N N . ASP A 1 149 ? 15.744 -7.509 -4.658 1.00 62.88 149 ASP A N 1
ATOM 1181 C CA . ASP A 1 149 ? 15.775 -8.862 -4.086 1.00 62.88 149 ASP A CA 1
ATOM 1182 C C . ASP A 1 149 ? 14.365 -9.456 -3.862 1.00 62.88 149 ASP A C 1
ATOM 1184 O O . ASP A 1 149 ? 14.199 -10.670 -3.831 1.00 62.88 149 ASP A O 1
ATOM 1188 N N . SER A 1 150 ? 13.317 -8.625 -3.783 1.00 58.12 150 SER A N 1
ATOM 1189 C CA . SER A 1 150 ? 11.923 -9.070 -3.609 1.00 58.12 150 SER A CA 1
ATOM 1190 C C . SER A 1 150 ? 11.295 -9.732 -4.837 1.00 58.12 150 SER A C 1
ATOM 1192 O O . SER A 1 150 ? 10.193 -10.265 -4.734 1.00 58.12 150 SER A O 1
ATOM 1194 N N . LEU A 1 151 ? 11.926 -9.650 -6.011 1.00 65.69 151 LEU A N 1
ATOM 1195 C CA . LEU A 1 151 ? 11.330 -10.171 -7.241 1.00 65.69 151 LEU A CA 1
ATOM 1196 C C . LEU A 1 151 ? 11.653 -11.646 -7.500 1.00 65.69 151 LEU A C 1
ATOM 1198 O O . LEU A 1 151 ? 11.050 -12.199 -8.419 1.00 65.69 151 LEU A O 1
ATOM 1202 N N . GLU A 1 152 ? 12.590 -12.250 -6.749 1.00 67.38 152 GLU A N 1
ATOM 1203 C CA . GLU A 1 152 ? 13.000 -13.669 -6.846 1.00 67.38 152 GLU A CA 1
ATOM 1204 C C . GLU A 1 152 ? 13.046 -14.184 -8.303 1.00 67.38 152 GLU A C 1
ATOM 1206 O O . GLU A 1 152 ? 12.630 -15.291 -8.637 1.00 67.38 152 GLU A O 1
ATOM 1211 N N . CYS A 1 153 ? 13.516 -13.331 -9.222 1.00 71.00 153 CYS A N 1
ATOM 1212 C CA . CYS A 1 153 ? 13.418 -13.573 -10.665 1.00 71.00 153 CYS A CA 1
ATOM 1213 C C . CYS A 1 153 ? 14.433 -14.602 -11.173 1.00 71.00 153 CYS A C 1
ATOM 1215 O O . CYS A 1 153 ? 14.401 -14.968 -12.351 1.00 71.00 153 CYS A O 1
ATOM 1217 N N . TRP A 1 154 ? 15.349 -15.036 -10.310 1.00 80.06 154 TRP A N 1
ATOM 1218 C CA . TRP A 1 154 ? 16.482 -15.874 -10.660 1.00 80.06 154 TRP A CA 1
ATOM 1219 C C . TRP A 1 154 ? 16.688 -16.944 -9.587 1.00 80.06 154 TRP A C 1
ATOM 1221 O O . TRP A 1 154 ? 16.511 -16.651 -8.408 1.00 80.06 154 TRP A O 1
ATOM 1231 N N . PRO A 1 155 ? 17.060 -18.174 -9.976 1.00 80.75 155 PRO A N 1
ATOM 1232 C CA . PRO A 1 155 ? 17.446 -19.198 -9.016 1.00 80.75 155 PRO A CA 1
ATOM 1233 C C . PRO A 1 155 ? 18.742 -18.808 -8.291 1.00 80.75 155 PRO A C 1
ATOM 1235 O O . PRO A 1 155 ? 19.606 -18.155 -8.876 1.00 80.75 155 PRO A O 1
ATOM 1238 N N . ASP A 1 156 ? 18.905 -19.275 -7.051 1.00 81.38 156 ASP A N 1
ATOM 1239 C CA . ASP A 1 156 ? 20.018 -18.914 -6.150 1.00 81.38 156 ASP A CA 1
ATOM 1240 C C . ASP A 1 156 ? 21.418 -19.189 -6.725 1.00 81.38 156 ASP A C 1
ATOM 1242 O O . ASP A 1 156 ? 22.418 -18.636 -6.273 1.00 81.38 156 ASP A O 1
ATOM 1246 N N . ASN A 1 157 ? 21.507 -20.057 -7.735 1.00 84.06 157 ASN A N 1
ATOM 1247 C CA . ASN A 1 157 ? 22.757 -20.383 -8.414 1.00 84.06 157 ASN A CA 1
ATOM 1248 C C . ASN A 1 157 ? 23.195 -19.337 -9.457 1.00 84.06 157 ASN A C 1
ATOM 1250 O O . ASN A 1 157 ? 24.271 -19.481 -10.039 1.00 84.06 157 ASN A O 1
ATOM 1254 N N . VAL A 1 158 ? 22.386 -18.308 -9.720 1.00 85.25 158 VAL A N 1
ATOM 1255 C CA . VAL A 1 158 ? 22.707 -17.226 -10.655 1.00 85.25 158 VAL A CA 1
ATOM 1256 C C . VAL A 1 158 ? 23.195 -16.009 -9.874 1.00 85.25 158 VAL A C 1
ATOM 1258 O O . VAL A 1 158 ? 22.429 -15.355 -9.171 1.00 85.25 158 VAL A O 1
ATOM 1261 N N . SER A 1 159 ? 24.474 -15.661 -10.032 1.00 87.81 159 SER A N 1
ATOM 1262 C CA . SER A 1 159 ? 25.033 -14.470 -9.389 1.00 87.81 159 SER A CA 1
ATOM 1263 C C . SER A 1 159 ? 24.597 -13.177 -10.086 1.00 87.81 159 SER A C 1
ATOM 1265 O O . SER A 1 159 ? 24.409 -13.118 -11.306 1.00 87.81 159 SER A O 1
ATOM 1267 N N . LYS A 1 160 ? 24.505 -12.098 -9.299 1.00 86.19 160 LYS A N 1
ATOM 1268 C CA . LYS A 1 160 ? 24.191 -10.736 -9.765 1.00 86.19 160 LYS A CA 1
ATOM 1269 C C . LYS A 1 160 ? 25.119 -10.280 -10.903 1.00 86.19 160 LYS A C 1
ATOM 1271 O O . LYS A 1 160 ? 24.671 -9.666 -11.868 1.00 86.19 160 LYS A O 1
ATOM 1276 N N . GLU A 1 161 ? 26.394 -10.652 -10.833 1.00 87.38 161 GLU A N 1
ATOM 1277 C CA . GLU A 1 161 ? 27.421 -10.345 -11.837 1.00 87.38 161 GLU A CA 1
ATOM 1278 C C . GLU A 1 161 ? 27.123 -10.990 -13.197 1.00 87.38 161 GLU A C 1
ATOM 1280 O O . GLU A 1 161 ? 27.215 -10.327 -14.231 1.00 87.38 161 GLU A O 1
ATOM 1285 N N . ILE A 1 162 ? 26.699 -12.260 -13.201 1.00 88.19 162 ILE A N 1
ATOM 1286 C CA . ILE A 1 162 ? 26.331 -12.977 -14.430 1.00 88.19 162 ILE A CA 1
ATOM 1287 C C . ILE A 1 162 ? 25.117 -12.316 -15.083 1.00 88.19 162 ILE A C 1
ATOM 1289 O O . ILE A 1 162 ? 25.068 -12.197 -16.307 1.00 88.19 162 ILE A O 1
ATOM 1293 N N . ILE A 1 163 ? 24.152 -11.855 -14.283 1.00 87.06 163 ILE A N 1
ATOM 1294 C CA . ILE A 1 163 ? 22.970 -11.152 -14.791 1.00 87.06 163 ILE A CA 1
ATOM 1295 C C . ILE A 1 163 ? 23.400 -9.846 -15.463 1.00 87.06 163 ILE A C 1
ATOM 1297 O O . ILE A 1 163 ? 23.010 -9.592 -16.597 1.00 87.06 163 ILE A O 1
ATOM 1301 N N . ILE A 1 164 ? 24.246 -9.037 -14.825 1.00 86.62 164 ILE A N 1
ATOM 1302 C CA . ILE A 1 164 ? 24.707 -7.765 -15.406 1.00 86.62 164 ILE A CA 1
ATOM 1303 C C . ILE A 1 164 ? 25.503 -7.986 -16.706 1.00 86.62 164 ILE A C 1
ATOM 1305 O O . ILE A 1 164 ? 25.346 -7.209 -17.651 1.00 86.62 164 ILE A O 1
ATOM 1309 N N . ASP A 1 165 ? 26.323 -9.040 -16.776 1.00 89.50 165 ASP A N 1
ATOM 1310 C CA . ASP A 1 165 ? 27.139 -9.359 -17.955 1.00 89.50 165 ASP A CA 1
ATOM 1311 C C . ASP A 1 165 ? 26.312 -9.923 -19.123 1.00 89.50 165 ASP A C 1
ATOM 1313 O O . ASP A 1 165 ? 26.464 -9.493 -20.268 1.00 89.50 165 ASP A O 1
ATOM 1317 N N . LYS A 1 166 ? 25.424 -10.888 -18.847 1.00 89.94 166 LYS A N 1
ATOM 1318 C CA . LYS A 1 166 ? 24.701 -11.642 -19.886 1.00 89.94 166 LYS A CA 1
ATOM 1319 C C . LYS A 1 166 ? 23.384 -11.011 -20.308 1.00 89.94 166 LYS A C 1
ATOM 1321 O O . LYS A 1 166 ? 22.888 -11.322 -21.394 1.00 89.94 166 LYS A O 1
ATOM 1326 N N . PHE A 1 167 ? 22.784 -10.169 -19.473 1.00 89.94 167 PHE A N 1
ATOM 1327 C CA . PHE A 1 167 ? 21.472 -9.613 -19.768 1.00 89.94 167 PHE A CA 1
ATOM 1328 C C . PHE A 1 167 ? 21.554 -8.520 -20.851 1.00 89.94 167 PHE A C 1
ATOM 1330 O O . PHE A 1 167 ? 22.493 -7.718 -20.861 1.00 89.94 167 PHE A O 1
ATOM 1337 N N . PRO A 1 168 ? 20.577 -8.441 -21.776 1.00 90.81 168 PRO A N 1
ATOM 1338 C CA . PRO A 1 168 ? 20.606 -7.462 -22.857 1.00 90.81 168 PRO A CA 1
ATOM 1339 C C . PRO A 1 168 ? 20.657 -6.013 -22.357 1.00 90.81 168 PRO A C 1
ATOM 1341 O O . PRO A 1 168 ? 19.712 -5.517 -21.746 1.00 90.81 168 PRO A O 1
ATOM 1344 N N . LYS A 1 169 ? 21.731 -5.297 -22.709 1.00 88.25 169 LYS A N 1
ATOM 1345 C CA . LYS A 1 169 ? 21.902 -3.869 -22.378 1.00 88.25 169 LYS A CA 1
ATOM 1346 C C . LYS A 1 169 ? 20.977 -2.942 -23.176 1.00 88.25 169 LYS A C 1
ATOM 1348 O O . LYS A 1 169 ? 20.782 -1.797 -22.790 1.00 88.25 169 LYS A O 1
ATOM 1353 N N . SER A 1 170 ? 20.407 -3.434 -24.278 1.00 90.06 170 SER A N 1
ATOM 1354 C CA . SER A 1 170 ? 19.423 -2.721 -25.105 1.00 90.06 170 SER A CA 1
ATOM 1355 C C . SER A 1 170 ? 17.999 -2.775 -24.543 1.00 90.06 170 SER A C 1
ATOM 1357 O O . SER A 1 170 ? 17.097 -2.129 -25.080 1.00 90.06 170 SER A O 1
ATOM 1359 N N . LEU A 1 171 ? 17.772 -3.560 -23.486 1.00 91.25 171 LEU A N 1
ATOM 1360 C CA . LEU A 1 171 ? 16.471 -3.681 -22.852 1.00 91.25 171 LEU A CA 1
ATOM 1361 C C . LEU A 1 171 ? 16.411 -2.781 -21.623 1.00 91.25 171 LEU A C 1
ATOM 1363 O O . LEU A 1 171 ? 17.071 -3.052 -20.624 1.00 91.25 171 LEU A O 1
ATOM 1367 N N . TYR A 1 172 ? 15.614 -1.720 -21.703 1.00 91.56 172 TYR A N 1
ATOM 1368 C CA . TYR A 1 172 ? 15.492 -0.726 -20.644 1.00 91.56 172 TYR A CA 1
ATOM 1369 C C . TYR A 1 172 ? 14.318 -0.998 -19.705 1.00 91.56 172 TYR A C 1
ATOM 1371 O O . TYR A 1 172 ? 13.409 -1.764 -20.040 1.00 91.56 172 TYR A O 1
ATOM 1379 N N . ILE A 1 173 ? 14.310 -0.332 -18.547 1.00 87.00 173 ILE A N 1
ATOM 1380 C CA . ILE A 1 173 ? 13.206 -0.410 -17.577 1.00 87.00 173 ILE A CA 1
ATOM 1381 C C . ILE A 1 173 ? 11.864 -0.040 -18.226 1.00 87.00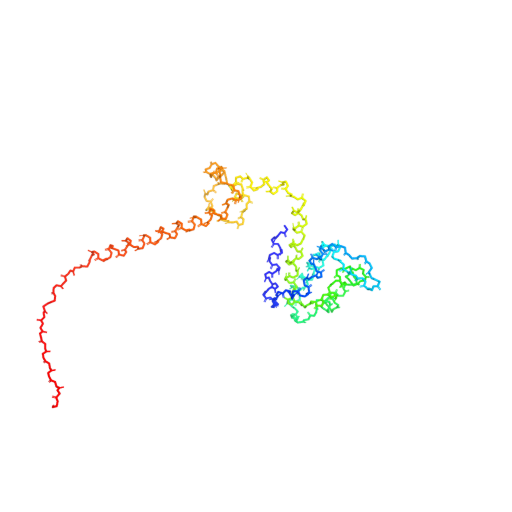 173 ILE A C 1
ATOM 1383 O O . ILE A 1 173 ? 10.872 -0.740 -18.022 1.00 87.00 173 ILE A O 1
ATOM 1387 N N . SER A 1 174 ? 11.835 0.976 -19.092 1.00 85.69 174 SER A N 1
ATOM 1388 C CA . SER A 1 174 ? 10.631 1.366 -19.847 1.00 85.69 174 SER A CA 1
ATOM 1389 C C . SER A 1 174 ? 10.049 0.242 -20.720 1.00 85.69 174 SER A C 1
ATOM 1391 O O . SER A 1 174 ? 8.849 0.210 -20.992 1.00 85.69 174 SER A O 1
ATOM 1393 N N . HIS A 1 175 ? 10.865 -0.736 -21.124 1.00 90.81 175 HIS A N 1
ATOM 1394 C CA . HIS A 1 175 ? 10.429 -1.885 -21.915 1.00 90.81 175 HIS A CA 1
ATOM 1395 C C . HIS A 1 175 ? 9.898 -3.053 -21.067 1.00 90.81 175 HIS A C 1
ATOM 1397 O O . HIS A 1 175 ? 9.412 -4.033 -21.642 1.00 90.81 175 HIS A O 1
ATOM 1403 N N . ALA A 1 176 ? 9.978 -2.994 -19.731 1.00 88.12 176 ALA A N 1
ATOM 1404 C CA . ALA A 1 176 ? 9.716 -4.132 -18.844 1.00 88.12 176 ALA A CA 1
ATOM 1405 C C . ALA A 1 176 ? 8.338 -4.768 -19.081 1.00 88.12 176 ALA A C 1
ATOM 1407 O O . ALA A 1 176 ? 8.234 -5.967 -19.351 1.00 88.12 176 ALA A O 1
ATOM 1408 N N . PHE A 1 177 ? 7.277 -3.956 -19.063 1.00 84.00 177 PHE A N 1
ATOM 1409 C CA . PHE A 1 177 ? 5.906 -4.450 -19.193 1.00 84.00 177 PHE A CA 1
ATOM 1410 C C . PHE A 1 177 ? 5.618 -5.052 -20.576 1.00 84.00 177 PHE A C 1
ATOM 1412 O O . PHE A 1 177 ? 5.057 -6.147 -20.691 1.00 84.00 177 PHE A O 1
ATOM 1419 N N . ALA A 1 178 ? 6.048 -4.370 -21.641 1.00 86.81 178 ALA A N 1
ATOM 1420 C CA . ALA A 1 178 ? 5.892 -4.866 -23.006 1.00 86.81 178 ALA A CA 1
ATOM 1421 C C . ALA A 1 178 ? 6.639 -6.194 -23.203 1.00 86.81 178 ALA A C 1
ATOM 1423 O O . ALA A 1 178 ? 6.111 -7.136 -23.799 1.00 86.81 178 ALA A O 1
ATOM 1424 N N . THR A 1 179 ? 7.841 -6.296 -22.637 1.00 87.50 179 THR A N 1
ATOM 1425 C CA . THR A 1 179 ? 8.676 -7.496 -22.720 1.00 87.50 179 THR A CA 1
ATOM 1426 C C . THR A 1 179 ? 8.065 -8.663 -21.964 1.00 87.50 179 THR A C 1
ATOM 1428 O O . THR A 1 179 ? 7.963 -9.754 -22.525 1.00 87.50 179 THR A O 1
ATOM 1431 N N . TYR A 1 180 ? 7.571 -8.435 -20.744 1.00 88.38 180 TYR A N 1
ATOM 1432 C CA . TYR A 1 180 ? 6.818 -9.435 -19.987 1.00 88.38 180 TYR A CA 1
ATOM 1433 C C . TYR A 1 180 ? 5.654 -9.998 -20.813 1.00 88.38 180 TYR A C 1
ATOM 1435 O O . TYR A 1 180 ? 5.531 -11.213 -20.974 1.00 88.38 180 TYR A O 1
ATOM 1443 N N . LYS A 1 181 ? 4.842 -9.122 -21.419 1.00 88.12 181 LYS A N 1
ATOM 1444 C CA . LYS A 1 181 ? 3.694 -9.528 -22.242 1.00 88.12 181 LYS A CA 1
ATOM 1445 C C . LYS A 1 181 ? 4.118 -10.368 -23.452 1.00 88.12 181 LYS A C 1
ATOM 1447 O O . LYS A 1 181 ? 3.470 -11.368 -23.769 1.00 88.12 181 LYS A O 1
ATOM 1452 N N . LEU A 1 182 ? 5.211 -9.989 -24.118 1.00 93.38 182 LEU A N 1
ATOM 1453 C CA . LEU A 1 182 ? 5.770 -10.737 -25.249 1.00 93.38 182 LEU A CA 1
ATOM 1454 C C . LEU A 1 182 ? 6.294 -12.115 -24.829 1.00 93.38 182 LEU A C 1
ATOM 1456 O O . LEU A 1 182 ? 6.005 -13.106 -25.504 1.00 93.38 182 LEU A O 1
ATOM 1460 N N . ILE A 1 183 ? 7.044 -12.186 -23.727 1.00 90.81 183 ILE A N 1
ATOM 1461 C CA . ILE A 1 183 ? 7.604 -13.434 -23.198 1.00 90.81 183 ILE A CA 1
ATOM 1462 C C . ILE A 1 183 ? 6.479 -14.374 -22.767 1.00 90.81 183 ILE A C 1
ATOM 1464 O O . ILE A 1 183 ? 6.459 -15.521 -23.209 1.00 90.81 183 ILE A O 1
ATOM 1468 N N . LYS A 1 184 ? 5.501 -13.883 -21.998 1.00 90.00 184 LYS A N 1
ATOM 1469 C CA . LYS A 1 184 ? 4.338 -14.664 -21.558 1.00 90.00 184 LYS A CA 1
ATOM 1470 C C . LYS A 1 184 ? 3.614 -15.310 -22.740 1.00 90.00 184 LYS A C 1
ATOM 1472 O O . LYS A 1 184 ? 3.454 -16.527 -22.778 1.00 90.00 184 LYS A O 1
ATOM 1477 N N . LYS A 1 185 ? 3.307 -14.519 -23.774 1.00 92.88 185 LYS A N 1
ATOM 1478 C CA . LYS A 1 185 ? 2.665 -15.012 -25.002 1.00 92.88 185 LYS A CA 1
ATOM 1479 C C . LYS A 1 185 ? 3.506 -16.069 -25.730 1.00 92.88 185 LYS A C 1
ATOM 1481 O O . LYS A 1 185 ? 2.955 -16.991 -26.329 1.00 92.88 185 LYS A O 1
ATOM 1486 N N . LYS A 1 186 ? 4.839 -15.940 -25.736 1.00 93.31 186 LYS A N 1
ATOM 1487 C CA . LYS A 1 186 ? 5.734 -16.954 -26.326 1.00 93.31 186 LYS A CA 1
ATOM 1488 C C . LYS A 1 186 ? 5.734 -18.250 -25.513 1.00 93.31 186 LYS A C 1
ATOM 1490 O O . LYS A 1 186 ? 5.665 -19.317 -26.117 1.00 93.31 186 LYS A O 1
ATOM 1495 N N . ILE A 1 187 ? 5.784 -18.163 -24.183 1.00 92.06 187 ILE A N 1
ATOM 1496 C CA . ILE A 1 187 ? 5.743 -19.327 -23.287 1.00 92.06 187 ILE A CA 1
ATOM 1497 C C . ILE A 1 187 ? 4.440 -20.105 -23.486 1.00 92.06 187 ILE A C 1
ATOM 1499 O O . ILE A 1 187 ? 4.492 -21.311 -23.719 1.00 92.06 187 ILE A O 1
ATOM 1503 N N . GLU A 1 188 ? 3.297 -19.416 -23.487 1.00 92.19 188 GLU A N 1
ATOM 1504 C CA . GLU A 1 188 ? 1.976 -20.020 -23.71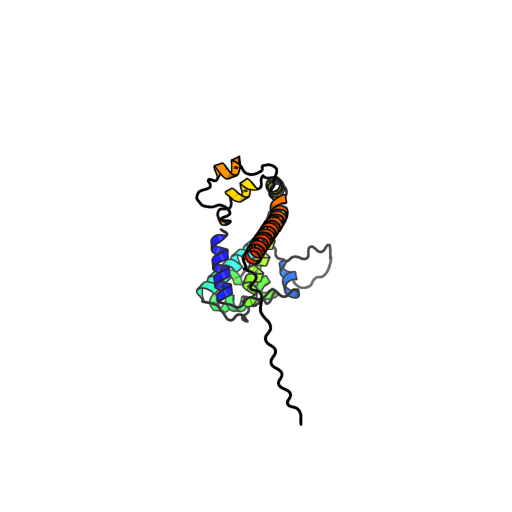3 1.00 92.19 188 GLU A CA 1
ATOM 1505 C C . GLU A 1 188 ? 1.933 -20.782 -25.047 1.00 92.19 188 GLU A C 1
ATOM 1507 O O . GLU A 1 188 ? 1.589 -21.961 -25.081 1.00 92.19 188 GLU A O 1
ATOM 1512 N N . LYS A 1 189 ? 2.400 -20.164 -26.143 1.00 92.00 189 LYS A N 1
ATOM 1513 C CA . LYS A 1 189 ? 2.476 -20.824 -27.460 1.00 92.00 189 LYS A CA 1
ATOM 1514 C C . LYS A 1 189 ? 3.346 -22.082 -27.455 1.00 92.00 189 LYS A C 1
ATOM 1516 O O . LYS A 1 189 ? 2.982 -23.081 -28.074 1.00 92.00 189 LYS A O 1
ATOM 1521 N N . ILE A 1 190 ? 4.500 -22.040 -26.785 1.00 92.12 190 ILE A N 1
ATOM 1522 C CA . ILE A 1 190 ? 5.403 -23.196 -26.678 1.00 92.12 190 ILE A CA 1
ATOM 1523 C C . ILE A 1 190 ? 4.726 -24.329 -25.899 1.00 92.12 190 ILE A C 1
ATOM 1525 O O . ILE A 1 190 ? 4.865 -25.495 -26.271 1.00 92.12 190 ILE A O 1
ATOM 1529 N N . GLN A 1 191 ? 3.990 -24.007 -24.835 1.00 87.75 191 GLN A N 1
ATOM 1530 C CA . GLN A 1 191 ? 3.256 -24.994 -24.046 1.00 87.75 191 GLN A CA 1
ATOM 1531 C C . GLN A 1 191 ? 2.143 -25.656 -24.869 1.00 87.75 191 GLN A C 1
ATOM 1533 O O . GLN A 1 191 ? 2.072 -26.886 -24.897 1.00 87.75 191 GLN A O 1
ATOM 1538 N N . THR A 1 192 ? 1.350 -24.879 -25.614 1.00 85.44 192 THR A N 1
ATOM 1539 C CA . THR A 1 192 ? 0.294 -25.417 -26.490 1.00 85.44 192 THR A CA 1
ATOM 1540 C C . THR A 1 192 ? 0.869 -26.329 -27.579 1.00 85.44 192 THR A C 1
ATOM 1542 O O . THR A 1 192 ? 0.404 -27.454 -27.755 1.00 85.44 192 THR A O 1
ATOM 1545 N N . ALA A 1 193 ? 1.954 -25.917 -28.246 1.00 82.31 193 ALA A N 1
ATOM 1546 C CA . ALA A 1 193 ? 2.597 -26.732 -29.280 1.00 82.31 193 ALA A CA 1
ATOM 1547 C C . ALA A 1 193 ? 3.155 -28.062 -28.731 1.00 82.31 193 ALA A C 1
ATOM 1549 O O . ALA A 1 193 ? 3.060 -29.103 -29.384 1.00 82.31 193 ALA A O 1
ATOM 1550 N N . LYS A 1 194 ? 3.709 -28.064 -27.509 1.00 78.88 194 LYS A N 1
ATOM 1551 C CA . LYS A 1 194 ? 4.191 -29.291 -26.850 1.00 78.88 194 LYS A CA 1
ATOM 1552 C C . LYS A 1 194 ? 3.051 -30.270 -26.539 1.00 78.88 194 LYS A C 1
ATOM 1554 O O . LYS A 1 194 ? 3.236 -31.475 -26.718 1.00 78.88 194 LYS A O 1
ATOM 1559 N N . GLN A 1 195 ? 1.881 -29.773 -26.133 1.00 71.19 195 GLN A N 1
ATOM 1560 C CA . GLN A 1 195 ? 0.692 -30.601 -25.885 1.00 71.19 195 GLN A CA 1
ATOM 1561 C C . GLN A 1 195 ? 0.142 -31.221 -27.181 1.00 71.19 195 GLN A C 1
ATOM 1563 O O . GLN A 1 195 ? -0.208 -32.400 -27.207 1.00 71.19 195 GLN A O 1
ATOM 1568 N N . GLU A 1 196 ? 0.142 -30.481 -28.292 1.00 69.50 196 GLU A N 1
ATOM 1569 C CA . GLU A 1 196 ? -0.294 -31.001 -29.596 1.00 69.50 196 GLU A CA 1
ATOM 1570 C C . GLU A 1 196 ? 0.619 -32.116 -30.133 1.00 69.50 196 GLU A C 1
ATOM 1572 O O . GLU A 1 196 ? 0.136 -33.107 -30.690 1.00 69.50 196 GLU A O 1
ATOM 1577 N N . VAL A 1 197 ? 1.937 -31.999 -29.937 1.00 70.81 197 VAL A N 1
ATOM 1578 C CA . VAL A 1 197 ? 2.912 -33.029 -30.344 1.00 70.81 197 VAL A CA 1
ATOM 1579 C C . VAL A 1 197 ? 2.776 -34.299 -29.495 1.00 70.81 197 VAL A C 1
ATOM 1581 O O . VAL A 1 197 ? 2.852 -35.406 -30.036 1.00 70.81 197 VAL A O 1
ATOM 1584 N N . GLN A 1 198 ? 2.522 -34.169 -28.188 1.00 60.62 198 GLN A N 1
ATOM 1585 C CA . GLN A 1 198 ? 2.243 -35.319 -27.319 1.00 60.62 198 GLN A CA 1
ATOM 1586 C C . GLN A 1 198 ? 0.925 -36.010 -27.702 1.00 60.62 198 GLN A C 1
ATOM 1588 O O . GLN A 1 198 ? 0.900 -37.231 -27.863 1.00 60.62 198 GLN A O 1
ATOM 1593 N N . ASN A 1 199 ? -0.135 -35.246 -27.983 1.00 60.38 199 ASN A N 1
ATOM 1594 C CA . ASN A 1 199 ? -1.427 -35.796 -28.404 1.00 60.38 199 ASN A CA 1
ATOM 1595 C C . ASN A 1 199 ? -1.369 -36.508 -29.771 1.00 60.38 199 ASN A C 1
ATOM 1597 O O . ASN A 1 199 ? -2.094 -37.481 -29.992 1.00 60.38 199 ASN A O 1
ATOM 1601 N N . LYS A 1 200 ? -0.485 -36.080 -30.686 1.00 61.78 200 LYS A N 1
ATOM 1602 C CA . LYS A 1 200 ? -0.247 -36.775 -31.967 1.00 61.78 200 LYS A CA 1
ATOM 1603 C C . LYS A 1 200 ? 0.532 -38.086 -31.804 1.00 61.78 200 LYS A C 1
ATOM 1605 O O . LYS A 1 200 ? 0.191 -39.059 -32.471 1.00 61.78 200 LYS A O 1
ATOM 1610 N N . LYS A 1 201 ? 1.517 -38.156 -30.898 1.00 57.41 201 LYS A N 1
ATOM 1611 C CA . LYS A 1 201 ? 2.247 -39.408 -30.605 1.00 57.41 201 LYS A CA 1
ATOM 1612 C C . LYS A 1 201 ? 1.355 -40.479 -29.968 1.00 57.41 201 LYS A C 1
ATOM 1614 O O . LYS A 1 201 ? 1.479 -41.643 -30.331 1.00 57.41 201 LYS A O 1
ATOM 1619 N N . ILE A 1 202 ? 0.424 -40.093 -29.091 1.00 55.56 202 ILE A N 1
ATOM 1620 C CA . ILE A 1 202 ? -0.522 -41.028 -28.450 1.00 55.56 202 ILE A CA 1
ATOM 1621 C C . ILE A 1 202 ? -1.520 -41.615 -29.469 1.00 55.56 202 ILE A C 1
ATOM 1623 O O . ILE A 1 202 ? -1.908 -42.774 -29.363 1.00 55.56 202 ILE A O 1
ATOM 1627 N N . LYS A 1 203 ? -1.904 -40.852 -30.503 1.00 55.06 203 LYS A N 1
ATOM 1628 C CA . LYS A 1 203 ? -2.798 -41.335 -31.574 1.00 55.06 203 LYS A CA 1
ATOM 1629 C C . LYS A 1 203 ? -2.124 -42.277 -32.581 1.00 55.06 203 LYS A C 1
ATOM 1631 O O . LYS A 1 203 ? -2.827 -43.033 -33.240 1.00 55.06 203 LYS A O 1
ATOM 1636 N N . ALA A 1 204 ? -0.795 -42.258 -32.699 1.00 53.75 204 ALA A N 1
ATOM 1637 C CA . ALA A 1 204 ? -0.057 -43.093 -33.652 1.00 53.75 204 ALA A CA 1
ATOM 1638 C C . ALA A 1 204 ? 0.315 -44.494 -33.116 1.00 53.75 204 ALA A C 1
ATOM 1640 O O . ALA A 1 204 ? 0.794 -45.319 -33.889 1.00 53.75 204 ALA A O 1
ATOM 1641 N N . SER A 1 205 ? 0.106 -44.785 -31.824 1.00 48.84 205 SER A N 1
ATOM 1642 C CA . SER A 1 205 ? 0.512 -46.052 -31.188 1.00 48.84 205 SER A CA 1
ATOM 1643 C C . SER A 1 205 ? -0.625 -47.053 -30.917 1.00 48.84 205 SER A C 1
ATOM 1645 O O . SER A 1 205 ? -0.379 -48.091 -30.303 1.00 48.84 205 SER A O 1
ATOM 1647 N N . GLN A 1 206 ? -1.863 -46.804 -31.366 1.00 44.03 206 GLN A N 1
ATOM 1648 C CA . GLN A 1 206 ? -2.964 -47.766 -31.198 1.00 44.03 206 GLN A CA 1
ATOM 1649 C C . GLN A 1 206 ? -2.972 -48.834 -32.315 1.00 44.03 206 GLN A C 1
ATOM 1651 O O . GLN A 1 206 ? -3.039 -48.474 -33.492 1.00 44.03 206 GLN A O 1
ATOM 1656 N N . PRO A 1 207 ? -2.962 -50.147 -31.993 1.00 44.28 207 PRO A N 1
ATOM 1657 C CA . PRO A 1 207 ? -3.065 -51.203 -32.995 1.00 44.28 207 PRO A CA 1
ATOM 1658 C C . PRO A 1 207 ? -4.517 -51.357 -33.474 1.00 44.28 207 PRO A C 1
ATOM 1660 O O . PRO A 1 207 ? -5.445 -51.544 -32.683 1.00 44.28 207 PRO A O 1
ATOM 1663 N N . THR A 1 208 ? -4.721 -51.312 -34.791 1.00 42.69 208 THR A N 1
ATOM 1664 C CA . THR A 1 208 ? -6.018 -51.484 -35.456 1.00 42.69 208 THR A CA 1
ATOM 1665 C C . THR A 1 208 ? -6.524 -52.927 -35.334 1.00 42.69 208 THR A C 1
ATOM 1667 O O . THR A 1 208 ? -6.199 -53.803 -36.135 1.00 42.69 208 THR A O 1
ATOM 1670 N N . LYS A 1 209 ? -7.382 -53.200 -34.343 1.00 44.69 209 LYS A N 1
ATOM 1671 C CA . LYS A 1 209 ? -8.158 -54.450 -34.290 1.00 44.69 209 LYS A CA 1
ATOM 1672 C C . LYS A 1 209 ? -9.325 -54.382 -35.283 1.00 44.69 209 LYS A C 1
ATOM 1674 O O . LYS A 1 209 ? -10.297 -53.665 -35.063 1.00 44.69 209 LYS A O 1
ATOM 1679 N N . LYS A 1 210 ? -9.242 -55.159 -36.371 1.00 45.88 210 LYS A N 1
ATOM 1680 C CA . LYS A 1 210 ? -10.374 -55.465 -37.265 1.00 45.88 210 LYS A CA 1
ATOM 1681 C C . LYS A 1 210 ? -11.476 -56.175 -36.465 1.00 45.88 210 LYS A C 1
ATOM 1683 O O . LYS A 1 210 ? -11.279 -57.299 -36.012 1.00 45.88 210 LYS A O 1
ATOM 1688 N N . ILE A 1 211 ? -12.636 -55.537 -36.318 1.00 42.00 211 ILE A N 1
ATOM 1689 C CA . ILE A 1 211 ? -13.828 -56.130 -35.695 1.00 42.00 211 ILE A CA 1
ATOM 1690 C C . ILE A 1 211 ? -14.593 -56.930 -36.763 1.00 42.00 211 ILE A C 1
ATOM 1692 O O . ILE A 1 211 ? -15.104 -56.359 -37.728 1.00 42.00 211 ILE A O 1
ATOM 1696 N N . LYS A 1 212 ? -14.669 -58.259 -36.594 1.00 39.62 212 LYS A N 1
ATOM 1697 C CA . LYS A 1 212 ? -15.602 -59.136 -37.324 1.00 39.62 212 LYS A CA 1
ATOM 1698 C C . LYS A 1 212 ? -17.022 -58.866 -36.816 1.00 39.62 212 LYS A C 1
ATOM 1700 O O . LYS A 1 212 ? -17.287 -58.989 -35.625 1.00 39.62 212 LYS A O 1
ATOM 1705 N N . ARG A 1 213 ? -17.922 -58.497 -37.730 1.00 39.50 213 ARG A N 1
ATOM 1706 C CA . ARG A 1 213 ? -19.359 -58.336 -37.478 1.00 39.50 213 ARG A CA 1
ATOM 1707 C C . ARG A 1 213 ? -20.002 -59.713 -37.306 1.00 39.50 213 ARG A C 1
ATOM 1709 O O . ARG A 1 213 ? -19.942 -60.512 -38.234 1.00 39.50 213 ARG A O 1
ATOM 1716 N N . HIS A 1 214 ? -20.666 -59.951 -36.180 1.00 36.62 214 HIS A N 1
ATOM 1717 C CA . HIS A 1 214 ? -21.756 -60.921 -36.108 1.00 36.62 214 HIS A CA 1
ATOM 1718 C C . HIS A 1 214 ? -23.054 -60.147 -35.880 1.00 36.62 214 HIS A C 1
ATOM 1720 O O . HIS A 1 214 ? -23.175 -59.394 -34.915 1.00 36.62 214 HIS A O 1
ATOM 1726 N N . LEU A 1 215 ? -23.975 -60.281 -36.839 1.00 40.81 215 LEU A N 1
ATOM 1727 C CA . LEU A 1 215 ? -25.356 -59.823 -36.736 1.00 40.81 215 LEU A CA 1
ATOM 1728 C C . LEU A 1 215 ? -26.032 -60.525 -35.553 1.00 40.81 215 LEU A C 1
ATOM 1730 O O . LEU A 1 215 ? -25.917 -61.740 -35.431 1.00 40.81 215 LEU A O 1
ATOM 1734 N N . ASN A 1 216 ? -26.819 -59.784 -34.778 1.00 34.91 216 ASN A N 1
ATOM 1735 C CA . ASN A 1 216 ? -27.973 -60.352 -34.091 1.00 34.91 216 ASN A CA 1
ATOM 1736 C C . ASN A 1 216 ? -29.193 -59.497 -34.428 1.00 34.91 216 ASN A C 1
ATOM 1738 O O . ASN A 1 216 ? -29.302 -58.347 -34.003 1.00 34.91 216 ASN A O 1
ATOM 1742 N N . LEU A 1 217 ? -30.078 -60.078 -35.241 1.00 44.53 217 LEU A N 1
ATOM 1743 C CA . LEU A 1 217 ? -31.466 -59.656 -35.333 1.00 44.53 217 LEU A CA 1
ATOM 1744 C C . LEU A 1 217 ? -32.129 -59.958 -33.989 1.00 44.53 217 LEU A C 1
ATOM 1746 O O . LEU A 1 217 ? -32.065 -61.088 -33.515 1.00 44.53 217 LEU A O 1
ATOM 1750 N N . ASN A 1 218 ? -32.831 -58.981 -33.432 1.00 36.69 218 ASN A N 1
ATOM 1751 C CA . ASN A 1 218 ? -33.997 -59.282 -32.617 1.00 36.69 218 ASN A CA 1
ATOM 1752 C C . ASN A 1 218 ? -35.100 -58.292 -32.986 1.00 36.69 218 ASN A C 1
ATOM 1754 O O . ASN A 1 218 ? -35.084 -57.127 -32.586 1.00 36.69 218 ASN A O 1
ATOM 1758 N N . LEU A 1 219 ? -36.018 -58.771 -33.828 1.00 41.16 219 LEU A N 1
ATOM 1759 C CA . LEU A 1 219 ? -37.344 -58.197 -33.982 1.00 41.16 219 LEU A CA 1
ATOM 1760 C C . LEU A 1 219 ? -38.101 -58.462 -32.682 1.00 41.16 219 LEU A C 1
ATOM 1762 O O . LEU A 1 219 ? -38.226 -59.611 -32.285 1.00 41.16 219 LEU A O 1
ATOM 1766 N N . ASN A 1 220 ? -38.639 -57.411 -32.076 1.00 36.12 220 ASN A N 1
ATOM 1767 C CA . ASN A 1 220 ? -39.833 -57.499 -31.243 1.00 36.12 220 ASN A CA 1
ATOM 1768 C C . ASN A 1 220 ? -40.585 -56.170 -31.340 1.00 36.12 220 ASN A C 1
ATOM 1770 O O . ASN A 1 220 ? -40.280 -55.212 -30.630 1.00 36.12 220 ASN A O 1
ATOM 1774 N N . LYS A 1 221 ? -41.569 -56.124 -32.239 1.00 40.09 221 LYS A N 1
ATOM 1775 C CA . LYS A 1 221 ? -42.768 -55.296 -32.106 1.00 40.09 221 LYS A CA 1
ATOM 1776 C C . LYS A 1 221 ? -43.955 -56.148 -32.556 1.00 40.09 221 LYS A C 1
ATOM 1778 O O . LYS A 1 221 ? -43.945 -56.614 -33.690 1.00 40.09 221 LYS A O 1
ATOM 1783 N N . THR A 1 222 ? -44.836 -56.381 -31.577 1.00 35.50 222 THR A N 1
ATOM 1784 C CA . THR A 1 222 ? -46.299 -56.600 -31.627 1.00 35.50 222 THR A CA 1
ATOM 1785 C C . THR A 1 222 ? -46.928 -56.870 -32.978 1.00 35.50 222 THR A C 1
ATOM 1787 O O . THR A 1 222 ? -46.816 -55.971 -33.842 1.00 35.50 222 THR A O 1
#